Protein AF-A0A9D1PIX0-F1 (afdb_monomer)

Secondary structure (DSSP, 8-state):
-GGGT-----EEEE-GGGS-SHHHHHHHHHTTEEEEES--SSB-SS-BBTTT-SSPPPPHHHHHHHHHHHHTTPEEE-TTB-HHHHHHHHHH--S--EETT--BTTTS--TTSBPHHHHHHHHHTT-EEEEP--HHHH-SSSS--HHHHHHHHHHHHHTT-TTTEEE---TTT-S---TT-SSGGGHHHHHHHHHHTT--HHHHHIIIIIHHHHHHHHH-

Solvent-accessible surface area (backbone atoms only — not comparable to full-atom values): 11509 Å² total; per-residue (Å²): 84,58,97,75,80,35,83,75,83,80,42,66,43,84,28,40,70,82,38,82,41,73,69,44,44,49,53,41,43,76,74,49,39,44,32,39,17,52,15,41,70,40,75,53,80,30,23,27,2,20,76,66,38,39,79,36,51,51,34,77,59,21,53,55,46,51,53,52,31,57,77,66,58,30,39,44,24,53,30,38,35,1,59,39,25,50,53,44,51,60,71,73,43,83,70,51,38,29,29,54,48,33,35,38,21,88,77,24,86,38,70,68,26,39,48,71,66,56,51,48,50,34,49,76,45,65,18,41,35,8,43,35,38,37,9,76,57,40,36,96,44,88,62,28,38,69,71,41,51,47,51,34,52,52,54,43,40,76,71,69,29,66,74,25,32,25,72,13,53,52,78,94,73,58,95,40,47,24,70,80,51,89,51,85,82,36,54,61,57,53,53,54,49,42,48,77,70,72,46,54,67,68,57,51,47,22,29,76,41,50,26,54,52,53,50,48,67,73,63,105

Organism: NCBI:txid2838518

pLDDT: mean 97.12, std 2.64, range [80.81, 98.94]

Structure (mmCIF, N/CA/C/O backbone):
data_AF-A0A9D1PIX0-F1
#
_entry.id   AF-A0A9D1PIX0-F1
#
loop_
_atom_site.group_PDB
_atom_site.id
_atom_site.type_symbol
_atom_site.label_atom_id
_atom_site.label_alt_id
_atom_site.label_comp_id
_atom_site.label_asym_id
_atom_site.label_entity_id
_atom_site.label_seq_id
_atom_site.pdbx_PDB_ins_code
_atom_site.Cartn_x
_atom_site.Cartn_y
_atom_site.Cartn_z
_atom_site.occupancy
_atom_site.B_iso_or_equiv
_atom_site.auth_seq_id
_atom_site.auth_comp_id
_atom_site.auth_asym_id
_atom_site.auth_atom_id
_atom_site.pdbx_PDB_model_num
ATOM 1 N N . ALA A 1 1 ? -22.447 1.232 -2.948 1.00 83.94 1 ALA A N 1
ATOM 2 C CA . ALA A 1 1 ? -22.299 2.291 -3.973 1.00 83.94 1 ALA A CA 1
ATOM 3 C C . ALA A 1 1 ? -22.256 1.699 -5.383 1.00 83.94 1 ALA A C 1
ATOM 5 O O . ALA A 1 1 ? -23.096 2.059 -6.201 1.00 83.94 1 ALA A O 1
ATOM 6 N N . ILE A 1 2 ? -21.362 0.734 -5.619 1.00 87.81 2 ILE A N 1
ATOM 7 C CA . ILE A 1 2 ? -21.060 0.147 -6.936 1.00 87.81 2 ILE A CA 1
ATOM 8 C C . ILE A 1 2 ? -22.286 -0.464 -7.632 1.00 87.81 2 ILE A C 1
ATOM 10 O O . ILE A 1 2 ? -22.572 -0.105 -8.767 1.00 87.81 2 ILE A O 1
ATOM 14 N N . THR A 1 3 ? -23.097 -1.277 -6.940 1.00 90.06 3 THR A N 1
ATOM 15 C CA . THR A 1 3 ? -24.334 -1.870 -7.507 1.00 90.06 3 THR A CA 1
ATOM 16 C C . THR A 1 3 ? -25.385 -0.843 -7.945 1.00 90.06 3 THR A C 1
ATOM 18 O O . THR A 1 3 ? -26.318 -1.179 -8.664 1.00 90.06 3 THR A O 1
ATOM 21 N N . LYS A 1 4 ? -25.239 0.417 -7.516 1.00 93.06 4 LYS A N 1
ATOM 22 C CA . LYS A 1 4 ? -26.089 1.552 -7.897 1.00 93.06 4 LYS A CA 1
ATOM 23 C C . LYS A 1 4 ? -25.402 2.478 -8.915 1.00 93.06 4 LYS A C 1
ATOM 25 O O . LYS A 1 4 ? -25.830 3.619 -9.058 1.00 93.06 4 LYS A O 1
ATOM 30 N N . GLY A 1 5 ? -24.314 2.037 -9.552 1.00 92.69 5 GLY A N 1
ATOM 31 C CA . GLY A 1 5 ? -23.556 2.819 -10.535 1.00 92.69 5 GLY A CA 1
ATOM 32 C C . GLY A 1 5 ? -22.790 4.011 -9.951 1.00 92.69 5 GLY A C 1
ATOM 33 O O . GLY A 1 5 ? -22.513 4.964 -10.670 1.00 92.69 5 GLY A O 1
ATOM 34 N N . LYS A 1 6 ? -22.484 4.000 -8.645 1.00 94.06 6 LYS A N 1
ATOM 35 C CA . LYS A 1 6 ? -21.712 5.060 -7.971 1.00 94.06 6 LYS A CA 1
ATOM 36 C C . LYS A 1 6 ? -20.335 4.556 -7.551 1.00 94.06 6 LYS A C 1
ATOM 38 O O . LYS A 1 6 ? -20.217 3.408 -7.119 1.00 94.06 6 LYS A O 1
ATOM 43 N N . SER A 1 7 ? -19.341 5.441 -7.555 1.00 91.44 7 SER A N 1
ATOM 44 C CA . SER A 1 7 ? -18.024 5.167 -6.972 1.00 91.44 7 SER A CA 1
ATOM 45 C C . SER A 1 7 ? -18.134 4.899 -5.470 1.00 91.44 7 SER A C 1
ATOM 47 O O . SER A 1 7 ? -18.890 5.567 -4.758 1.00 91.44 7 SER A O 1
ATOM 49 N N . ALA A 1 8 ? -17.402 3.896 -4.993 1.00 92.56 8 ALA A N 1
ATOM 50 C CA . ALA A 1 8 ? -17.175 3.689 -3.570 1.00 92.56 8 ALA A CA 1
ATOM 51 C C . ALA A 1 8 ? -15.910 4.442 -3.151 1.00 92.56 8 ALA A C 1
ATOM 53 O O . ALA A 1 8 ? -14.950 4.501 -3.912 1.00 92.56 8 ALA A O 1
ATOM 54 N N . ALA A 1 9 ? -15.920 4.987 -1.941 1.00 92.31 9 ALA A N 1
ATOM 55 C CA . ALA A 1 9 ? -14.757 5.585 -1.306 1.00 92.31 9 ALA A CA 1
ATOM 56 C C . ALA A 1 9 ? -14.755 5.166 0.164 1.00 92.31 9 ALA A C 1
ATOM 58 O O . ALA A 1 9 ? -15.820 5.054 0.777 1.00 92.31 9 ALA A O 1
ATOM 59 N N . PHE A 1 10 ? -13.572 4.940 0.719 1.00 90.56 10 PHE A N 1
ATOM 60 C CA . PHE A 1 10 ? -13.358 4.812 2.154 1.00 90.56 10 PHE A CA 1
ATOM 61 C C . PHE A 1 10 ? -12.208 5.734 2.545 1.00 90.56 10 PHE A C 1
ATOM 63 O O . PHE A 1 10 ? -11.336 6.021 1.727 1.00 90.56 10 PHE A O 1
ATOM 70 N N . LEU A 1 11 ? -12.242 6.243 3.774 1.00 97.00 11 LEU A N 1
ATOM 71 C CA . LEU A 1 11 ? -11.257 7.210 4.239 1.00 97.00 11 LEU A CA 1
ATOM 72 C C . LEU A 1 11 ? -10.053 6.485 4.843 1.00 97.00 11 LEU A C 1
ATOM 74 O O . LEU A 1 11 ? -10.208 5.566 5.656 1.00 97.00 11 LEU A O 1
ATOM 78 N N . SER A 1 12 ? -8.861 6.939 4.472 1.00 97.88 12 SER A N 1
ATOM 79 C CA . SER A 1 12 ? -7.594 6.551 5.082 1.00 97.88 12 SER A CA 1
ATOM 80 C C . SER A 1 12 ? -6.851 7.777 5.610 1.00 97.88 12 SER A C 1
ATOM 82 O O . SER A 1 12 ? -7.138 8.908 5.217 1.00 97.88 12 SER A O 1
ATOM 84 N N . ILE A 1 13 ? -5.912 7.547 6.525 1.00 98.44 13 ILE A N 1
ATOM 85 C CA . ILE A 1 13 ? -4.942 8.548 6.980 1.00 98.44 13 ILE A CA 1
ATOM 86 C C . ILE A 1 13 ? -3.550 8.001 6.690 1.00 98.44 13 ILE A C 1
ATOM 88 O O . ILE A 1 13 ? -3.211 6.919 7.164 1.00 98.44 13 ILE A O 1
ATOM 92 N N . GLU A 1 14 ? -2.743 8.756 5.956 1.00 98.12 14 GLU A N 1
ATOM 93 C CA . GLU A 1 14 ? -1.332 8.444 5.753 1.00 98.12 14 GLU A CA 1
ATOM 94 C C . GLU A 1 14 ? -0.491 9.252 6.750 1.00 98.12 14 GLU A C 1
ATOM 96 O O . GLU A 1 14 ? -0.467 10.479 6.684 1.00 98.12 14 GLU A O 1
ATOM 101 N N . GLY A 1 15 ? 0.142 8.570 7.710 1.00 97.25 15 GLY A N 1
ATOM 102 C CA . GLY A 1 15 ? 0.902 9.200 8.793 1.00 97.25 15 GLY A CA 1
ATOM 103 C C . GLY A 1 15 ? 0.132 9.251 10.116 1.00 97.25 15 GLY A C 1
ATOM 104 O O . GLY A 1 15 ? -0.776 10.062 10.327 1.00 97.25 15 GLY A O 1
ATOM 105 N N . ALA A 1 16 ? 0.515 8.386 11.059 1.00 97.62 16 ALA A N 1
ATOM 106 C CA . ALA A 1 16 ? -0.153 8.276 12.355 1.00 97.62 16 ALA A CA 1
ATOM 107 C C . ALA A 1 16 ? 0.026 9.510 13.261 1.00 97.62 16 ALA A C 1
ATOM 109 O O . ALA A 1 16 ? -0.729 9.682 14.217 1.00 97.62 16 ALA A O 1
ATOM 110 N N . GLU A 1 17 ? 0.963 10.416 12.972 1.00 96.56 17 GLU A N 1
ATOM 111 C CA . GLU A 1 17 ? 1.120 11.690 13.689 1.00 96.56 17 GLU A CA 1
ATOM 112 C C . GLU A 1 17 ? -0.147 12.557 13.687 1.00 96.56 17 GLU A C 1
ATOM 114 O O . GLU A 1 17 ? -0.337 13.351 14.608 1.00 96.56 17 GLU A O 1
ATOM 119 N N . LEU A 1 18 ? -1.036 12.368 12.706 1.00 97.12 18 LEU A N 1
ATOM 120 C CA . LEU A 1 18 ? -2.325 13.059 12.610 1.00 97.12 18 LEU A CA 1
ATOM 121 C C . LEU A 1 18 ? -3.364 12.550 13.623 1.00 97.12 18 LEU A C 1
ATOM 123 O O . LEU A 1 18 ? -4.386 13.197 13.851 1.00 97.12 18 LEU A O 1
ATOM 127 N N . VAL A 1 19 ? -3.100 11.415 14.274 1.00 97.44 19 VAL A N 1
ATOM 128 C CA . VAL A 1 19 ? -3.942 10.820 15.321 1.00 97.44 19 VAL A CA 1
ATOM 129 C C . VAL A 1 19 ? -3.140 10.607 16.610 1.00 97.44 19 VAL A C 1
ATOM 131 O O . VAL A 1 19 ? -3.013 9.482 17.090 1.00 97.44 19 VAL A O 1
ATOM 134 N N . PRO A 1 20 ? -2.630 11.688 17.236 1.00 96.88 20 PRO A N 1
ATOM 135 C CA . PRO A 1 20 ? -1.634 11.609 18.304 1.00 96.88 20 PRO A CA 1
ATOM 136 C C . PRO A 1 20 ? -2.169 11.029 19.621 1.00 96.88 20 PRO A C 1
ATOM 138 O O . PRO A 1 20 ? -1.398 10.741 20.537 1.00 96.88 20 PRO A O 1
ATOM 141 N N . THR A 1 21 ? -3.482 10.873 19.778 1.00 97.56 21 THR A N 1
ATOM 142 C CA . THR A 1 21 ? -4.080 10.280 20.980 1.00 97.56 21 THR A CA 1
ATOM 143 C C . THR A 1 21 ? -5.219 9.344 20.604 1.00 97.56 21 THR A C 1
ATOM 145 O O . THR A 1 21 ? -5.771 9.417 19.506 1.00 97.56 21 THR A O 1
ATOM 148 N N . TYR A 1 22 ? -5.626 8.496 21.550 1.00 96.94 22 TYR A N 1
ATOM 149 C CA . TYR A 1 22 ? -6.784 7.622 21.365 1.00 96.94 22 TYR A CA 1
ATOM 150 C C . TYR A 1 22 ? -8.077 8.400 21.066 1.00 96.94 22 TYR A C 1
ATOM 152 O O . TYR A 1 22 ? -8.914 7.929 20.304 1.00 96.94 22 TYR A O 1
ATOM 160 N N . GLU A 1 23 ? -8.230 9.609 21.615 1.00 98.25 23 GLU A N 1
ATOM 161 C CA . GLU A 1 23 ? -9.370 10.479 21.310 1.00 98.25 23 GLU A CA 1
ATOM 162 C C . GLU A 1 23 ? -9.371 10.918 19.837 1.00 98.25 23 GLU A C 1
ATOM 164 O O . GLU A 1 23 ? -10.413 10.889 19.188 1.00 98.25 23 GLU A O 1
ATOM 169 N N . HIS A 1 24 ? -8.208 11.268 19.276 1.00 98.50 24 HIS A N 1
ATOM 170 C CA . HIS A 1 24 ? -8.094 11.595 17.850 1.00 98.50 24 HIS A CA 1
ATOM 171 C C . HIS A 1 24 ? -8.361 10.372 16.974 1.00 98.50 24 HIS A C 1
ATOM 173 O O . HIS A 1 24 ? -9.061 10.483 15.971 1.00 98.50 24 HIS A O 1
ATOM 179 N N . LEU A 1 25 ? -7.877 9.196 17.386 1.00 98.44 25 LEU A N 1
ATOM 180 C CA . LEU A 1 25 ? -8.195 7.939 16.714 1.00 98.44 25 LEU A CA 1
ATOM 181 C C . LEU A 1 25 ? -9.706 7.657 16.721 1.00 98.44 25 LEU A C 1
ATOM 183 O O . LEU A 1 25 ? -10.256 7.236 15.706 1.00 98.44 25 LEU A O 1
ATOM 187 N N . GLN A 1 26 ? -10.390 7.917 17.840 1.00 98.31 26 GLN A N 1
ATOM 188 C CA . GLN A 1 26 ? -11.845 7.786 17.935 1.00 98.31 26 GLN A CA 1
ATOM 189 C C . GLN A 1 26 ? -12.554 8.765 16.991 1.00 98.31 26 GLN A C 1
ATOM 191 O O . GLN A 1 26 ? -13.398 8.340 16.211 1.00 98.31 26 GLN A O 1
ATOM 196 N N . LYS A 1 27 ? -12.151 10.043 16.979 1.00 98.31 27 LYS A N 1
ATOM 197 C CA . LYS A 1 27 ? -12.699 11.049 16.051 1.00 98.31 27 LYS A CA 1
ATOM 198 C C . LYS A 1 27 ? -12.510 10.648 14.587 1.00 98.31 27 LYS A C 1
ATOM 200 O O . LYS A 1 27 ? -13.445 10.773 13.802 1.00 98.31 27 LYS A O 1
ATOM 205 N N . ALA A 1 28 ? -11.332 10.141 14.221 1.00 98.25 28 ALA A N 1
ATOM 206 C CA . ALA A 1 28 ? -11.057 9.650 12.873 1.00 98.25 28 ALA A CA 1
ATOM 207 C C . ALA A 1 28 ? -11.967 8.464 12.510 1.00 98.25 28 ALA A C 1
ATOM 209 O O . ALA A 1 28 ? -12.574 8.449 11.438 1.00 98.25 28 ALA A O 1
ATOM 210 N N . TYR A 1 29 ? -12.117 7.497 13.419 1.00 98.12 29 TYR A N 1
ATOM 211 C CA . TYR A 1 29 ? -13.006 6.352 13.223 1.00 98.12 29 TYR A CA 1
ATOM 212 C C . TYR A 1 29 ? -14.468 6.776 13.028 1.00 98.12 29 TYR A C 1
ATOM 214 O O . TYR A 1 29 ? -15.124 6.310 12.091 1.00 98.12 29 TYR A O 1
ATOM 222 N N . ASP A 1 30 ? -14.962 7.686 13.869 1.00 97.94 30 ASP A N 1
ATOM 223 C CA . ASP A 1 30 ? -16.336 8.198 13.815 1.00 97.94 30 ASP A CA 1
ATOM 224 C C . ASP A 1 30 ? -16.591 9.014 12.539 1.00 97.94 30 ASP A C 1
ATOM 226 O O . ASP A 1 30 ? -17.684 8.964 11.977 1.00 97.94 30 ASP A O 1
ATOM 230 N N . ALA A 1 31 ? -15.563 9.698 12.024 1.00 97.56 31 ALA A N 1
ATOM 231 C CA . ALA A 1 31 ? -15.599 10.377 10.729 1.00 97.56 31 ALA A CA 1
ATOM 232 C C . ALA A 1 31 ? -15.580 9.415 9.523 1.00 97.56 31 ALA A C 1
ATOM 234 O O . ALA A 1 31 ? -15.792 9.851 8.393 1.00 97.56 31 ALA A O 1
ATOM 235 N N . GLY A 1 32 ? -15.349 8.116 9.743 1.00 97.12 32 GLY A N 1
ATOM 236 C CA . GLY A 1 32 ? -15.372 7.088 8.700 1.00 97.12 32 GLY A CA 1
ATOM 237 C C . GLY A 1 32 ? -14.001 6.588 8.243 1.00 97.12 32 GLY A C 1
ATOM 238 O O . GLY A 1 32 ? -13.940 5.851 7.259 1.00 97.12 32 GLY A O 1
ATOM 239 N N . VAL A 1 33 ? -12.907 6.941 8.930 1.00 98.31 33 VAL A N 1
ATOM 240 C CA . VAL A 1 33 ? -11.567 6.396 8.638 1.00 98.31 33 VAL A CA 1
ATOM 241 C C . VAL A 1 33 ? -11.522 4.907 8.959 1.00 98.31 33 VAL A C 1
ATOM 243 O O . VAL A 1 33 ? -11.995 4.469 10.012 1.00 98.31 33 VAL A O 1
ATOM 246 N N . ARG A 1 34 ? -10.969 4.118 8.037 1.00 97.88 34 ARG A N 1
ATOM 247 C CA . ARG A 1 34 ? -10.892 2.651 8.140 1.00 97.88 34 ARG A CA 1
ATOM 248 C C . ARG A 1 34 ? -9.515 2.067 7.847 1.00 97.88 34 ARG A C 1
ATOM 250 O O . ARG A 1 34 ? -9.337 0.870 8.037 1.00 97.88 34 ARG A O 1
ATOM 257 N N . MET A 1 35 ? -8.546 2.890 7.456 1.00 98.56 35 MET A N 1
ATOM 258 C CA . MET A 1 35 ? -7.160 2.475 7.243 1.00 98.56 35 MET A CA 1
ATOM 259 C C . MET A 1 35 ? -6.201 3.577 7.699 1.00 98.56 35 MET A C 1
ATOM 261 O O . MET A 1 35 ? -6.482 4.752 7.461 1.00 98.56 35 MET A O 1
ATOM 265 N N . ILE A 1 36 ? -5.100 3.218 8.363 1.00 98.75 36 ILE A N 1
ATOM 266 C CA . ILE A 1 36 ? -4.087 4.182 8.822 1.00 98.75 36 ILE A CA 1
ATOM 267 C C . ILE A 1 36 ? -2.678 3.656 8.539 1.00 98.75 36 ILE A C 1
ATOM 269 O O . ILE A 1 36 ? -2.325 2.561 8.980 1.00 98.75 36 ILE A O 1
ATOM 273 N N . THR A 1 37 ? -1.872 4.470 7.857 1.00 98.62 37 THR A N 1
ATOM 274 C CA . THR A 1 37 ? -0.444 4.230 7.610 1.00 98.62 37 THR A CA 1
ATOM 275 C C . THR A 1 37 ? 0.378 4.690 8.812 1.00 98.62 37 THR A C 1
ATOM 277 O O . THR A 1 37 ? 0.222 5.820 9.282 1.00 98.62 37 THR A O 1
ATOM 280 N N . LEU A 1 38 ? 1.244 3.821 9.346 1.00 98.19 38 LEU A N 1
ATOM 281 C CA . LEU A 1 38 ? 1.930 4.075 10.626 1.00 98.19 38 LEU A CA 1
ATOM 282 C C . LEU A 1 38 ? 2.942 5.231 10.573 1.00 98.19 38 LEU A C 1
ATOM 284 O O . LEU A 1 38 ? 3.087 5.973 11.548 1.00 98.19 38 LEU A O 1
ATOM 288 N N . SER A 1 39 ? 3.619 5.413 9.446 1.00 96.94 39 SER A N 1
ATOM 289 C CA . SER A 1 39 ? 4.554 6.512 9.199 1.00 96.94 39 SER A CA 1
ATOM 290 C C . SER A 1 39 ? 4.495 6.931 7.735 1.00 96.94 39 SER A C 1
ATOM 292 O O . SER A 1 39 ? 3.990 6.196 6.896 1.00 96.94 39 SER A O 1
ATOM 294 N N . TRP A 1 40 ? 5.019 8.117 7.433 1.00 95.75 40 TRP A N 1
ATOM 295 C CA . TRP A 1 40 ? 5.451 8.475 6.081 1.00 95.75 40 TRP A CA 1
ATOM 296 C C . TRP A 1 40 ? 6.982 8.335 5.991 1.00 95.75 40 TRP A C 1
ATOM 298 O O . TRP A 1 40 ? 7.580 7.581 6.752 1.00 95.75 40 TRP A O 1
ATOM 308 N N . ASN A 1 41 ? 7.665 9.065 5.106 1.00 92.00 41 ASN A N 1
ATOM 309 C CA . ASN A 1 41 ? 9.129 9.021 4.935 1.00 92.00 41 ASN A CA 1
ATOM 310 C C . ASN A 1 41 ? 9.943 9.713 6.055 1.00 92.00 41 ASN A C 1
ATOM 312 O O . ASN A 1 41 ? 11.090 10.095 5.837 1.00 92.00 41 ASN A O 1
ATOM 316 N N . TYR A 1 42 ? 9.370 9.890 7.245 1.00 94.81 42 TYR A N 1
ATOM 317 C CA . TYR A 1 42 ? 10.026 10.480 8.413 1.00 94.81 42 TYR A CA 1
ATOM 318 C C . TYR A 1 42 ? 9.684 9.710 9.689 1.00 94.81 42 TYR A C 1
ATOM 320 O O . TYR A 1 42 ? 8.851 8.802 9.695 1.00 94.81 42 TYR A O 1
ATOM 328 N N . GLN A 1 43 ? 10.347 10.075 10.781 1.00 97.56 43 GLN A N 1
ATOM 329 C CA . GLN A 1 43 ? 10.027 9.580 12.109 1.00 97.56 43 GLN A CA 1
ATOM 330 C C . GLN A 1 43 ? 8.874 10.383 12.711 1.00 97.56 43 GLN A C 1
ATOM 332 O O . GLN A 1 43 ? 8.903 11.614 12.735 1.00 97.56 43 GLN A O 1
ATOM 337 N N . ASN A 1 44 ? 7.885 9.676 13.247 1.00 97.69 44 ASN A N 1
ATOM 338 C CA . ASN A 1 44 ? 6.897 10.226 14.165 1.00 97.69 44 ASN A CA 1
ATOM 339 C C . ASN A 1 44 ? 7.013 9.522 15.531 1.00 97.69 44 ASN A C 1
ATOM 341 O O . ASN A 1 44 ? 7.934 8.742 15.781 1.00 97.69 44 ASN A O 1
ATOM 345 N N . LYS A 1 45 ? 6.096 9.810 16.457 1.00 97.75 45 LYS A N 1
ATOM 346 C CA . LYS A 1 45 ? 6.154 9.230 17.808 1.00 97.75 45 LYS A CA 1
ATOM 347 C C . LYS A 1 45 ? 5.810 7.736 17.877 1.00 97.75 45 LYS A C 1
ATOM 349 O O . LYS A 1 45 ? 6.033 7.115 18.913 1.00 97.75 45 LYS A O 1
ATOM 354 N N . TYR A 1 46 ? 5.258 7.166 16.808 1.00 98.50 46 TYR A N 1
ATOM 355 C CA . TYR A 1 46 ? 4.840 5.767 16.720 1.00 98.50 46 TYR A CA 1
ATOM 356 C C . TYR A 1 46 ? 5.863 4.906 15.980 1.00 98.50 46 TYR A C 1
ATOM 358 O O . TYR A 1 46 ? 6.158 3.790 16.410 1.00 98.50 46 TYR A O 1
ATOM 366 N N . ALA A 1 47 ? 6.383 5.417 14.868 1.00 98.38 47 ALA A N 1
ATOM 367 C CA . ALA A 1 47 ? 7.150 4.651 13.902 1.00 98.38 47 ALA A CA 1
ATOM 368 C C . ALA A 1 47 ? 8.070 5.549 13.061 1.00 98.38 47 ALA A C 1
ATOM 370 O O . ALA A 1 47 ? 7.944 6.777 13.049 1.00 98.38 47 ALA A O 1
ATOM 371 N N . THR A 1 48 ? 8.957 4.906 12.306 1.00 98.50 48 THR A N 1
ATOM 372 C CA . THR A 1 48 ? 9.885 5.557 11.380 1.00 98.50 48 THR A CA 1
ATOM 373 C C . THR A 1 48 ? 9.688 5.022 9.968 1.00 98.50 48 THR A C 1
ATOM 375 O O . THR A 1 48 ? 9.384 3.846 9.774 1.00 98.50 48 THR A O 1
ATOM 378 N N . GLY A 1 49 ? 9.805 5.896 8.971 1.00 98.00 49 GLY A N 1
ATOM 379 C CA . GLY A 1 49 ? 9.771 5.504 7.566 1.00 98.00 49 GLY A CA 1
ATOM 380 C C . GLY A 1 49 ? 11.076 4.877 7.066 1.00 98.00 49 GLY A C 1
ATOM 381 O O . GLY A 1 49 ? 12.162 5.325 7.427 1.00 98.00 49 GLY A O 1
ATOM 382 N N . ALA A 1 50 ? 10.973 3.923 6.141 1.00 97.44 50 ALA A N 1
ATOM 383 C CA . ALA A 1 50 ? 12.080 3.212 5.500 1.00 97.44 50 ALA A CA 1
ATOM 384 C C . ALA A 1 50 ? 13.095 4.128 4.803 1.00 97.44 50 ALA A C 1
ATOM 386 O O . ALA A 1 50 ? 14.267 3.782 4.703 1.00 97.44 50 ALA A O 1
ATOM 387 N N . MET A 1 51 ? 12.658 5.291 4.309 1.00 97.00 51 MET A N 1
ATOM 388 C CA . MET A 1 51 ? 13.555 6.266 3.677 1.00 97.00 51 MET A CA 1
ATOM 389 C C . MET A 1 51 ? 14.427 7.031 4.679 1.00 97.00 51 MET A C 1
ATOM 391 O O . MET A 1 51 ? 15.423 7.617 4.264 1.00 97.00 51 MET A O 1
ATOM 395 N N . LEU A 1 52 ? 14.050 7.051 5.962 1.00 97.44 52 LEU A N 1
ATOM 396 C CA . LEU A 1 52 ? 14.829 7.695 7.016 1.00 97.44 52 LEU A CA 1
ATOM 397 C C . LEU A 1 52 ? 15.767 6.694 7.695 1.00 97.44 52 LEU A C 1
ATOM 399 O O . LEU A 1 52 ? 16.964 6.947 7.779 1.00 97.44 52 LEU A O 1
ATOM 403 N N . ASP A 1 53 ? 15.220 5.575 8.170 1.00 97.44 53 ASP A N 1
ATOM 404 C CA . ASP A 1 53 ? 15.976 4.525 8.853 1.00 97.44 53 ASP A CA 1
ATOM 405 C C . ASP A 1 53 ? 15.217 3.195 8.759 1.00 97.44 53 ASP A C 1
ATOM 407 O O . ASP A 1 53 ? 14.123 3.049 9.308 1.00 97.44 53 ASP A O 1
ATOM 411 N N . ASN A 1 54 ? 15.786 2.225 8.041 1.00 96.00 54 ASN A N 1
ATOM 412 C CA . ASN A 1 54 ? 15.153 0.926 7.819 1.00 96.00 54 AS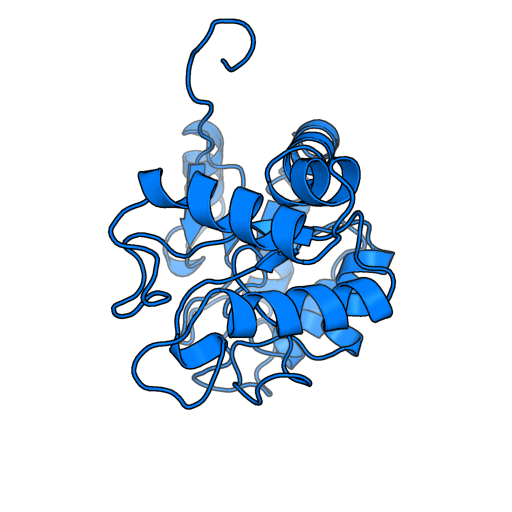N A CA 1
ATOM 413 C C . ASN A 1 54 ? 15.337 -0.043 9.008 1.00 96.00 54 ASN A C 1
ATOM 415 O O . ASN A 1 54 ? 14.577 -1.008 9.121 1.00 96.00 54 ASN A O 1
ATOM 419 N N . ASP A 1 55 ? 16.280 0.252 9.911 1.00 97.81 55 ASP A N 1
ATOM 420 C CA . ASP A 1 55 ? 16.551 -0.526 11.125 1.00 97.81 55 ASP A CA 1
ATOM 421 C C . ASP A 1 55 ? 15.721 -0.041 12.327 1.00 97.81 55 ASP A C 1
ATOM 423 O O . ASP A 1 55 ? 15.688 -0.687 13.383 1.00 97.81 55 ASP A O 1
ATOM 427 N N . ALA A 1 56 ? 15.022 1.087 12.178 1.00 98.19 56 ALA A N 1
ATOM 428 C CA . ALA A 1 56 ? 14.161 1.637 13.209 1.00 98.19 56 ALA A CA 1
ATOM 429 C C . ALA A 1 56 ? 12.979 0.708 13.525 1.00 98.19 56 ALA A C 1
ATOM 431 O O . ALA A 1 56 ? 12.305 0.185 12.637 1.00 98.19 56 ALA A O 1
ATOM 432 N N . VAL A 1 57 ? 12.697 0.553 14.815 1.00 98.50 57 VAL A N 1
ATOM 433 C CA . VAL A 1 57 ? 11.616 -0.274 15.370 1.00 98.50 57 VAL A CA 1
ATOM 434 C C . VAL A 1 57 ? 10.383 0.571 15.705 1.00 98.50 57 VAL A C 1
ATOM 436 O O . VAL A 1 57 ? 10.454 1.804 15.746 1.00 98.50 57 VAL A O 1
ATOM 439 N N . LEU A 1 58 ? 9.248 -0.070 15.997 1.00 98.69 58 LEU A N 1
ATOM 440 C CA . LEU A 1 58 ? 8.113 0.643 16.582 1.00 98.69 58 LEU A CA 1
ATOM 441 C C . LEU A 1 58 ? 8.479 1.132 17.985 1.00 98.69 58 LEU A C 1
ATOM 443 O O . LEU A 1 58 ? 9.074 0.409 18.791 1.00 98.69 58 LEU A O 1
ATOM 447 N N . THR A 1 59 ? 8.047 2.343 18.323 1.00 98.69 59 THR A N 1
ATOM 448 C CA . THR A 1 59 ? 8.145 2.820 19.706 1.00 98.69 59 THR A CA 1
ATOM 449 C C . THR A 1 59 ? 7.167 2.049 20.602 1.00 98.69 59 THR A C 1
ATOM 451 O O . THR A 1 59 ? 6.240 1.389 20.126 1.00 98.69 59 THR A O 1
ATOM 454 N N . ALA A 1 60 ? 7.310 2.162 21.926 1.00 98.44 60 ALA A N 1
ATOM 455 C CA . ALA A 1 60 ? 6.324 1.599 22.857 1.00 98.44 60 ALA A CA 1
ATOM 456 C C . ALA A 1 60 ? 4.906 2.168 22.619 1.00 98.44 60 ALA A C 1
ATOM 458 O O . ALA A 1 60 ? 3.908 1.443 22.702 1.00 98.44 60 ALA A O 1
ATOM 459 N N . GLU A 1 61 ? 4.817 3.454 22.259 1.00 98.44 61 GLU A N 1
ATOM 460 C CA . GLU A 1 61 ? 3.563 4.076 21.829 1.00 98.44 61 GLU A CA 1
ATOM 461 C C . GLU A 1 61 ? 3.073 3.502 20.496 1.00 98.44 61 GLU A C 1
ATOM 463 O O . GLU A 1 61 ? 1.877 3.266 20.356 1.00 98.44 61 GLU A O 1
ATOM 468 N N . GLY A 1 62 ? 3.966 3.223 19.542 1.00 98.56 62 GLY A N 1
ATOM 469 C CA . GLY A 1 62 ? 3.647 2.573 18.267 1.00 98.56 62 GLY A CA 1
ATOM 470 C C . GLY A 1 62 ? 3.042 1.185 18.439 1.00 98.56 62 GLY A C 1
ATOM 471 O O . GLY A 1 62 ? 2.004 0.893 17.852 1.00 98.56 62 GLY A O 1
ATOM 472 N N . LYS A 1 63 ? 3.620 0.359 19.317 1.00 98.69 63 LYS A N 1
ATOM 473 C CA . LYS A 1 63 ? 3.088 -0.978 19.646 1.00 98.69 63 LYS A CA 1
ATOM 474 C C . LYS A 1 63 ? 1.690 -0.889 20.261 1.00 98.69 63 LYS A C 1
ATOM 476 O O . LYS A 1 63 ? 0.763 -1.560 19.814 1.00 98.69 63 LYS A O 1
ATOM 481 N N . THR A 1 64 ? 1.504 0.037 21.203 1.00 98.44 64 THR A N 1
ATOM 482 C CA . THR A 1 64 ? 0.185 0.324 21.794 1.00 98.44 64 THR A CA 1
ATOM 483 C C . THR A 1 64 ? -0.806 0.851 20.749 1.00 98.44 64 THR A C 1
ATOM 485 O O . THR A 1 64 ? -2.002 0.560 20.800 1.00 98.44 64 THR A O 1
ATOM 488 N N . PHE A 1 65 ? -0.336 1.649 19.790 1.00 98.69 65 PHE A N 1
ATOM 489 C CA . PHE A 1 65 ? -1.163 2.181 18.715 1.00 98.69 65 PHE A CA 1
ATOM 490 C C . PHE A 1 65 ? -1.628 1.077 17.762 1.00 98.69 65 PHE A C 1
ATOM 492 O O . PHE A 1 65 ? -2.823 1.011 17.487 1.00 98.69 65 PHE A O 1
ATOM 499 N N . VAL A 1 66 ? -0.743 0.159 17.361 1.00 98.75 66 VAL A N 1
ATOM 500 C CA . VAL A 1 66 ? -1.092 -1.046 16.586 1.00 98.75 66 VAL A CA 1
ATOM 501 C C . VAL A 1 66 ? -2.202 -1.842 17.279 1.00 98.75 66 VAL A C 1
ATOM 503 O O . VAL A 1 66 ? -3.216 -2.141 16.647 1.00 98.75 66 VAL A O 1
ATOM 506 N N . ASP A 1 67 ? -2.095 -2.084 18.589 1.00 98.56 67 ASP A N 1
ATOM 507 C CA . ASP A 1 67 ? -3.157 -2.760 19.353 1.00 98.56 67 ASP A CA 1
ATOM 508 C C . ASP A 1 67 ? -4.496 -2.021 19.288 1.00 98.56 67 ASP A C 1
ATOM 510 O O . ASP A 1 67 ? -5.562 -2.638 19.204 1.00 98.56 67 ASP A O 1
ATOM 514 N N . ASN A 1 68 ? -4.463 -0.690 19.350 1.00 98.44 68 ASN A N 1
ATOM 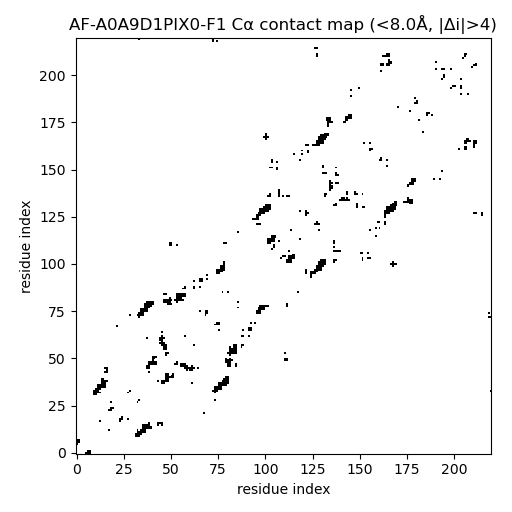515 C CA . ASN A 1 68 ? -5.666 0.130 19.274 1.00 98.44 68 ASN A CA 1
ATOM 516 C C . ASN A 1 68 ? -6.310 0.076 17.885 1.00 98.44 68 ASN A C 1
ATOM 518 O O . ASN A 1 68 ? -7.540 0.039 17.812 1.00 98.44 68 ASN A O 1
ATOM 522 N N . LEU A 1 69 ? -5.512 0.044 16.810 1.00 98.62 69 LEU A N 1
ATOM 523 C CA . LEU A 1 69 ? -6.009 -0.126 15.441 1.00 98.62 69 LEU A CA 1
ATOM 524 C C . LEU A 1 69 ? -6.712 -1.477 15.283 1.00 98.62 69 LEU A C 1
ATOM 526 O O . LEU A 1 69 ? -7.867 -1.511 14.857 1.00 98.62 69 LEU A O 1
ATOM 530 N N . VAL A 1 70 ? -6.077 -2.563 15.737 1.00 98.19 70 VAL A N 1
ATOM 531 C CA . VAL A 1 70 ? -6.650 -3.921 15.698 1.00 98.19 70 VAL A CA 1
ATOM 532 C C . VAL A 1 70 ? -7.960 -3.986 16.483 1.00 98.19 70 VAL A C 1
ATOM 534 O O . VAL A 1 70 ? -8.976 -4.429 15.953 1.00 98.19 70 VAL A O 1
ATOM 537 N N . LYS A 1 71 ? -7.988 -3.482 17.725 1.00 97.50 71 LYS A N 1
ATOM 538 C CA . LYS A 1 71 ? -9.202 -3.472 18.568 1.00 97.50 71 LYS A CA 1
ATOM 539 C C . LYS A 1 71 ? -10.354 -2.669 17.961 1.00 97.50 71 LYS A C 1
ATOM 541 O O . LYS A 1 71 ? -11.512 -2.969 18.237 1.00 97.50 71 LYS A O 1
ATOM 546 N N . LYS A 1 72 ? -10.048 -1.635 17.174 1.00 96.69 72 LYS A N 1
ATOM 547 C CA . LYS A 1 72 ? -11.036 -0.795 16.477 1.00 96.69 72 LYS A CA 1
ATOM 548 C C . LYS A 1 72 ? -11.388 -1.298 15.085 1.00 96.69 72 LYS A C 1
ATOM 550 O O . LYS A 1 72 ? -12.226 -0.679 14.432 1.00 96.69 72 LYS A O 1
ATOM 555 N N . ASN A 1 73 ? -10.775 -2.394 14.644 1.00 96.31 73 ASN A N 1
ATOM 556 C CA . ASN A 1 73 ? -10.931 -2.909 13.293 1.00 96.31 73 ASN A CA 1
ATOM 557 C C . ASN A 1 73 ? -10.587 -1.846 12.226 1.00 96.31 73 ASN A C 1
ATOM 559 O O . ASN A 1 73 ? -11.288 -1.676 11.230 1.00 96.31 73 ASN A O 1
ATOM 563 N N . ILE A 1 74 ? -9.528 -1.071 12.487 1.00 98.38 74 ILE A N 1
ATOM 564 C CA . ILE A 1 74 ? -8.911 -0.165 11.517 1.00 98.38 74 ILE A CA 1
ATOM 565 C C . ILE A 1 74 ? -7.760 -0.922 10.866 1.00 98.38 74 ILE A C 1
ATOM 567 O O . ILE A 1 74 ? -6.885 -1.448 11.555 1.00 98.38 74 ILE A O 1
ATOM 571 N N . ILE A 1 75 ? -7.760 -0.964 9.537 1.00 98.62 75 ILE A N 1
ATOM 572 C CA . ILE A 1 75 ? -6.735 -1.640 8.749 1.00 98.62 75 ILE A CA 1
ATOM 573 C C . ILE A 1 75 ? -5.399 -0.923 8.960 1.00 98.62 75 ILE A C 1
ATOM 575 O O . ILE A 1 75 ? -5.288 0.291 8.775 1.00 98.62 75 ILE A O 1
ATOM 579 N N . ILE A 1 76 ? -4.383 -1.686 9.348 1.00 98.81 76 ILE A N 1
ATOM 580 C CA . ILE A 1 76 ? -3.010 -1.194 9.436 1.00 98.81 76 ILE A CA 1
ATOM 581 C C . ILE A 1 76 ? -2.442 -1.154 8.022 1.00 98.81 76 ILE A C 1
ATOM 583 O O . ILE A 1 76 ? -2.537 -2.144 7.291 1.00 98.81 76 ILE A O 1
ATOM 587 N N . ASP A 1 77 ? -1.840 -0.028 7.661 1.00 98.88 77 ASP A N 1
ATOM 588 C CA . ASP A 1 77 ? -1.067 0.110 6.436 1.00 98.88 77 ASP A CA 1
ATOM 589 C C . ASP A 1 77 ? 0.428 0.267 6.753 1.00 98.88 77 ASP A C 1
ATOM 591 O O . ASP A 1 77 ? 0.836 1.120 7.547 1.00 98.88 77 ASP A O 1
ATOM 595 N N . VAL A 1 78 ? 1.238 -0.608 6.156 1.00 98.81 78 VAL A N 1
ATOM 596 C CA . VAL A 1 78 ? 2.694 -0.682 6.349 1.00 98.81 78 VAL A CA 1
ATOM 597 C C . VAL A 1 78 ? 3.475 -0.100 5.174 1.00 98.81 78 VAL A C 1
ATOM 599 O O . VAL A 1 78 ? 4.705 -0.155 5.175 1.00 98.81 78 VAL A O 1
ATOM 602 N N . SER A 1 79 ? 2.799 0.497 4.185 1.00 98.75 79 SER A N 1
ATOM 603 C CA . SER A 1 79 ? 3.465 1.424 3.269 1.00 98.75 79 SER A CA 1
ATOM 604 C C . SER A 1 79 ? 4.272 2.452 4.074 1.00 98.75 79 SER A C 1
ATOM 606 O O . SER A 1 79 ? 3.878 2.867 5.155 1.00 98.75 79 SER A O 1
ATOM 608 N N . HIS A 1 80 ? 5.432 2.837 3.552 1.00 98.50 80 HIS A N 1
ATOM 609 C CA . HIS A 1 80 ? 6.443 3.723 4.146 1.00 98.50 80 HIS A CA 1
ATOM 610 C C . HIS A 1 80 ? 7.212 3.177 5.333 1.00 98.50 80 HIS A C 1
ATOM 612 O O . HIS A 1 80 ? 8.347 3.608 5.505 1.00 98.50 80 HIS A O 1
ATOM 618 N N . LEU A 1 81 ? 6.662 2.248 6.104 1.00 98.69 81 LEU A N 1
ATOM 619 C CA . LEU A 1 81 ? 7.262 1.765 7.341 1.00 98.69 81 LEU A CA 1
ATOM 620 C C . LEU A 1 81 ? 8.660 1.167 7.125 1.00 98.69 81 LEU A C 1
ATOM 622 O O . LEU A 1 81 ? 8.912 0.499 6.122 1.00 98.69 81 LEU A O 1
ATOM 626 N N . SER A 1 82 ? 9.558 1.398 8.083 1.00 98.62 82 SER A N 1
ATOM 627 C CA . SER A 1 82 ? 10.843 0.703 8.164 1.00 98.62 82 SER A CA 1
ATOM 628 C C . SER A 1 82 ? 10.663 -0.818 8.188 1.00 98.62 82 SER A C 1
ATOM 630 O O . SER A 1 82 ? 9.648 -1.352 8.636 1.00 98.62 82 SER A O 1
ATOM 632 N N . GLU A 1 83 ? 11.670 -1.549 7.731 1.00 98.62 83 GLU A N 1
ATOM 633 C CA . GLU A 1 83 ? 11.644 -3.008 7.690 1.00 98.62 83 GLU A CA 1
ATOM 634 C C . GLU A 1 83 ? 11.590 -3.620 9.089 1.00 98.62 83 GLU A C 1
ATOM 636 O O . GLU A 1 83 ? 10.770 -4.503 9.340 1.00 98.62 83 GLU A O 1
ATOM 641 N N . HIS A 1 84 ? 12.377 -3.117 10.039 1.00 98.69 84 HIS A N 1
ATOM 642 C CA . HIS A 1 84 ? 12.262 -3.560 11.431 1.00 98.69 84 HIS A CA 1
ATOM 643 C C . HIS A 1 84 ? 10.905 -3.189 12.051 1.00 98.69 84 HIS A C 1
ATOM 645 O O . HIS A 1 84 ? 10.326 -3.995 12.779 1.00 98.69 84 HIS A O 1
ATOM 651 N N . GLY A 1 85 ? 10.342 -2.026 11.707 1.00 98.75 85 GLY A N 1
ATOM 652 C CA . GLY A 1 85 ? 8.991 -1.631 12.108 1.00 98.75 85 GLY A CA 1
ATOM 653 C C . GLY A 1 85 ? 7.916 -2.573 11.558 1.00 98.75 85 GLY A C 1
ATOM 654 O O . GLY A 1 85 ? 7.002 -2.956 12.286 1.00 98.75 85 GLY A O 1
ATOM 655 N N . PHE A 1 86 ? 8.047 -3.008 10.302 1.00 98.88 86 PHE A N 1
ATOM 656 C CA . PHE A 1 86 ? 7.179 -4.017 9.689 1.00 98.88 86 PHE A CA 1
ATOM 657 C C . PHE A 1 86 ? 7.195 -5.330 10.482 1.00 98.88 86 PHE A C 1
ATOM 659 O O . PHE A 1 86 ? 6.139 -5.889 10.787 1.00 98.88 86 PHE A O 1
ATOM 666 N N . TRP A 1 87 ? 8.378 -5.824 10.855 1.00 98.88 87 TRP A N 1
ATOM 667 C CA . TRP A 1 87 ? 8.495 -7.071 11.621 1.00 98.88 87 TRP A CA 1
ATOM 668 C C . TRP A 1 87 ? 7.998 -6.928 13.066 1.00 98.88 87 TRP A C 1
ATOM 670 O O . TRP A 1 87 ? 7.441 -7.874 13.629 1.00 98.88 87 TRP A O 1
ATOM 680 N N . ASP A 1 88 ? 8.102 -5.734 13.646 1.00 98.81 88 ASP A N 1
ATOM 681 C CA . ASP A 1 88 ? 7.458 -5.402 14.916 1.00 98.81 88 ASP A CA 1
ATOM 682 C C . ASP A 1 88 ? 5.923 -5.467 14.815 1.00 98.81 88 ASP A C 1
ATOM 684 O O . ASP A 1 88 ? 5.287 -6.036 15.702 1.00 98.81 88 ASP A O 1
ATOM 688 N N . VAL A 1 89 ? 5.312 -4.957 13.732 1.00 98.81 89 VAL A N 1
ATOM 689 C CA . VAL A 1 89 ? 3.861 -5.121 13.483 1.00 98.81 89 VAL A CA 1
ATOM 690 C C . VAL A 1 89 ? 3.495 -6.605 13.434 1.00 98.81 89 VAL A C 1
ATOM 692 O O . VAL A 1 89 ? 2.526 -7.017 14.071 1.00 98.81 89 VAL A O 1
ATOM 695 N N . CYS A 1 90 ? 4.295 -7.416 12.736 1.00 98.75 90 CYS A N 1
ATOM 696 C CA . CYS A 1 90 ? 4.084 -8.862 12.641 1.00 98.75 90 CYS A CA 1
ATOM 697 C C . CYS A 1 90 ? 4.172 -9.564 14.004 1.00 98.75 90 CYS A C 1
ATOM 699 O O . CYS A 1 90 ? 3.447 -10.523 14.253 1.00 98.75 90 CYS A O 1
ATOM 701 N N . THR A 1 91 ? 5.038 -9.078 14.892 1.00 98.38 91 THR A N 1
ATOM 702 C CA . THR A 1 91 ? 5.179 -9.607 16.256 1.00 98.38 91 THR A CA 1
ATOM 703 C C . THR A 1 91 ? 4.016 -9.179 17.155 1.00 98.38 91 THR A C 1
ATOM 705 O O . THR A 1 91 ? 3.613 -9.924 18.047 1.00 98.38 91 THR A O 1
ATOM 708 N N . GLN A 1 92 ? 3.470 -7.981 16.938 1.00 98.50 92 GLN A N 1
ATOM 709 C CA . GLN A 1 92 ? 2.450 -7.386 17.802 1.00 98.50 92 GLN A CA 1
ATOM 710 C C . GLN A 1 92 ? 1.051 -7.985 17.595 1.00 98.50 92 GLN A C 1
ATOM 712 O O . GLN A 1 92 ? 0.257 -8.045 18.531 1.00 98.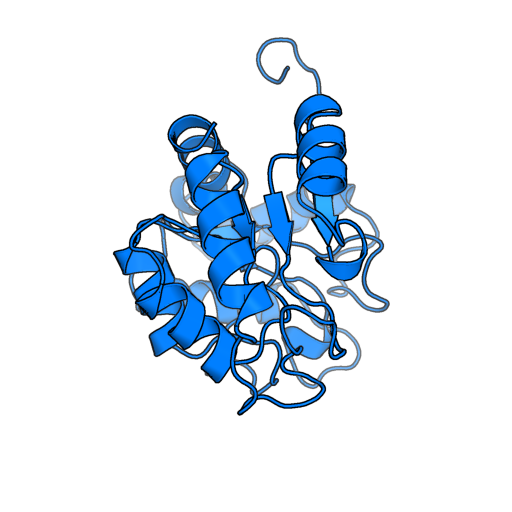50 92 GLN A O 1
ATOM 717 N N . THR A 1 93 ? 0.714 -8.409 16.378 1.00 98.31 93 THR A N 1
ATOM 718 C CA . THR A 1 93 ? -0.633 -8.887 16.034 1.00 98.31 93 THR A CA 1
ATOM 719 C C . THR A 1 93 ? -0.574 -9.965 14.961 1.00 98.31 93 THR A C 1
ATOM 721 O O . THR A 1 93 ? 0.326 -9.925 14.139 1.00 98.31 93 THR A O 1
ATOM 724 N N . GLU A 1 94 ? -1.551 -10.880 14.914 1.00 97.75 94 GLU A N 1
ATOM 725 C CA . GLU A 1 94 ? -1.789 -11.803 13.782 1.00 97.75 94 GLU A CA 1
ATOM 726 C C . GLU A 1 94 ? -2.834 -11.267 12.782 1.00 97.75 94 GLU A C 1
ATOM 728 O O . GLU A 1 94 ? -3.165 -11.933 11.802 1.00 97.75 94 GLU A O 1
ATOM 733 N N . ALA A 1 95 ? -3.372 -10.062 13.008 1.00 98.00 95 ALA A N 1
ATOM 734 C CA . ALA A 1 95 ? -4.375 -9.471 12.127 1.00 98.00 95 ALA A CA 1
ATOM 735 C C . ALA A 1 95 ? -3.830 -9.255 10.697 1.00 98.00 95 ALA A C 1
ATOM 737 O O . ALA A 1 95 ? -2.654 -8.903 10.535 1.00 98.00 95 ALA A O 1
ATOM 738 N N . PRO A 1 96 ? -4.676 -9.404 9.658 1.00 98.38 96 PRO A N 1
ATOM 739 C CA . PRO A 1 96 ? -4.321 -9.000 8.304 1.00 98.38 96 PRO A CA 1
ATOM 740 C C . PRO A 1 96 ? -4.042 -7.496 8.235 1.00 98.38 96 PRO A C 1
ATOM 742 O O . PRO A 1 96 ? -4.760 -6.689 8.830 1.00 98.38 96 PRO A O 1
ATOM 745 N N . PHE A 1 97 ? -3.032 -7.119 7.458 1.00 98.62 97 PHE A N 1
ATOM 746 C CA . PHE A 1 97 ? -2.682 -5.728 7.178 1.00 98.62 97 PHE A CA 1
ATOM 747 C C . PHE A 1 97 ? -2.399 -5.534 5.688 1.00 98.62 97 PHE A C 1
ATOM 749 O O . PHE A 1 97 ? -2.396 -6.490 4.906 1.00 98.62 97 PHE A O 1
ATOM 756 N N . VAL A 1 98 ? -2.209 -4.281 5.290 1.00 98.75 98 VAL A N 1
ATOM 757 C CA . VAL A 1 98 ? -2.057 -3.878 3.892 1.00 98.75 98 VAL A CA 1
ATOM 758 C C . VAL A 1 98 ? -0.712 -3.191 3.691 1.00 98.75 98 VAL A C 1
ATOM 760 O O . VAL A 1 98 ? -0.253 -2.471 4.567 1.00 98.75 98 VAL A O 1
ATOM 763 N N . ALA A 1 99 ? -0.088 -3.401 2.536 1.00 98.81 99 ALA A N 1
ATOM 764 C CA . ALA A 1 99 ? 0.884 -2.469 1.972 1.00 98.81 99 ALA A CA 1
ATOM 765 C C . ALA A 1 99 ? 0.190 -1.759 0.805 1.00 98.81 99 ALA A C 1
ATOM 767 O O . ALA A 1 99 ? 0.089 -2.302 -0.293 1.00 98.81 99 ALA A O 1
ATOM 768 N N . SER A 1 100 ? -0.389 -0.594 1.065 1.00 98.62 100 SER A N 1
ATOM 769 C CA . SER A 1 100 ? -1.362 0.053 0.169 1.00 98.62 100 SER A CA 1
ATOM 770 C C . SER A 1 100 ? -0.776 0.499 -1.175 1.00 98.62 100 SER A C 1
ATOM 772 O O . SER A 1 100 ? -1.495 0.488 -2.171 1.00 98.62 100 SER A O 1
ATOM 774 N N . HIS A 1 101 ? 0.519 0.822 -1.218 1.00 98.62 101 HIS A N 1
ATOM 775 C CA . HIS A 1 101 ? 1.259 1.282 -2.396 1.00 98.62 101 HIS A CA 1
ATOM 776 C C . HIS A 1 101 ? 2.750 0.944 -2.244 1.00 98.62 101 HIS A C 1
ATOM 778 O O . HIS A 1 101 ? 3.580 1.789 -1.895 1.00 98.62 101 HIS A O 1
ATOM 784 N N . SER A 1 102 ? 3.111 -0.312 -2.518 1.00 98.69 102 SER A N 1
ATOM 785 C CA . SER A 1 102 ? 4.492 -0.821 -2.449 1.00 98.69 102 SER A CA 1
ATOM 786 C C . SER A 1 102 ? 4.799 -1.822 -3.573 1.00 98.69 102 SER A C 1
ATOM 788 O O . SER A 1 102 ? 3.915 -2.533 -4.042 1.00 98.69 102 SER A O 1
ATOM 790 N N . ASN A 1 103 ? 6.069 -1.908 -3.989 1.00 98.81 103 ASN A N 1
ATOM 791 C CA . ASN A 1 103 ? 6.519 -2.797 -5.073 1.00 98.81 103 ASN A CA 1
ATOM 792 C C . ASN A 1 103 ? 7.558 -3.827 -4.591 1.00 98.81 103 ASN A C 1
ATOM 794 O O . ASN A 1 103 ? 7.945 -3.830 -3.427 1.00 98.81 103 ASN A O 1
ATOM 798 N N . SER A 1 104 ? 8.019 -4.712 -5.482 1.00 98.81 104 SER A N 1
ATOM 799 C CA . SER A 1 104 ? 9.069 -5.710 -5.186 1.00 98.81 104 SER A CA 1
ATOM 800 C C . SER A 1 104 ? 10.485 -5.116 -5.163 1.00 98.81 104 SER A C 1
ATOM 802 O O . SER A 1 104 ? 10.932 -4.520 -6.149 1.00 98.81 104 SER A O 1
ATOM 804 N N . ARG A 1 105 ? 11.224 -5.342 -4.067 1.00 98.62 105 ARG A N 1
ATOM 805 C CA . ARG A 1 105 ? 12.632 -4.932 -3.913 1.00 98.62 105 ARG A CA 1
ATOM 806 C C . ARG A 1 105 ? 13.582 -5.804 -4.737 1.00 98.62 105 ARG A C 1
ATOM 808 O O . ARG A 1 105 ? 14.606 -5.305 -5.196 1.00 98.62 105 ARG A O 1
ATOM 815 N N . SER A 1 106 ? 13.225 -7.068 -4.968 1.00 98.56 106 SER A N 1
ATOM 816 C CA . SER A 1 106 ? 13.985 -7.998 -5.816 1.00 98.56 106 SER A CA 1
ATOM 817 C C . SER A 1 106 ? 13.964 -7.587 -7.294 1.00 98.56 106 SER A C 1
ATOM 819 O O . SER A 1 106 ? 14.940 -7.808 -8.006 1.00 98.56 106 SER A O 1
ATOM 821 N N . VAL A 1 107 ? 12.886 -6.937 -7.752 1.00 98.62 107 VAL A N 1
ATOM 822 C CA . VAL A 1 107 ? 12.790 -6.379 -9.115 1.00 98.62 107 VAL A CA 1
ATOM 823 C C . VAL A 1 107 ? 13.501 -5.031 -9.222 1.00 98.62 107 VAL A C 1
ATOM 825 O O . VAL A 1 107 ? 14.252 -4.797 -10.170 1.00 98.62 107 VAL A O 1
ATOM 828 N N . HIS A 1 108 ? 13.285 -4.141 -8.252 1.00 98.31 108 HIS A N 1
ATOM 829 C CA . HIS A 1 108 ? 13.966 -2.853 -8.194 1.00 98.31 108 HIS A CA 1
ATOM 830 C C . HIS A 1 108 ? 14.352 -2.512 -6.754 1.00 98.31 108 HIS A C 1
ATOM 832 O O . HIS A 1 108 ? 13.488 -2.306 -5.896 1.00 98.31 108 HIS A O 1
ATOM 838 N N . HIS A 1 109 ? 15.663 -2.439 -6.502 1.00 97.69 109 HIS A N 1
ATOM 839 C CA . HIS A 1 109 ? 16.209 -2.182 -5.175 1.00 97.69 109 HIS A CA 1
ATOM 840 C C . HIS A 1 109 ? 15.982 -0.725 -4.747 1.00 97.69 109 HIS A C 1
ATOM 842 O O . HIS A 1 109 ? 16.816 0.154 -4.969 1.00 97.69 109 HIS A O 1
ATOM 848 N N . HIS A 1 110 ? 14.850 -0.499 -4.089 1.00 97.38 110 HIS A N 1
ATOM 849 C CA . HIS A 1 110 ? 14.468 0.761 -3.470 1.00 97.38 110 HIS A CA 1
ATOM 850 C C . HIS A 1 110 ? 13.964 0.489 -2.044 1.00 97.38 110 HIS A C 1
ATOM 852 O O . HIS A 1 110 ? 13.240 -0.482 -1.825 1.00 97.38 110 HIS A O 1
ATOM 858 N N . LEU A 1 111 ? 14.309 1.334 -1.063 1.00 96.75 111 LEU A N 1
ATOM 859 C CA . LEU A 1 111 ? 13.970 1.090 0.354 1.00 96.75 111 LEU A CA 1
ATOM 860 C C . LEU A 1 111 ? 12.457 1.063 0.612 1.00 96.75 111 LEU A C 1
ATOM 862 O O . LEU A 1 111 ? 11.985 0.330 1.472 1.00 96.75 111 LEU A O 1
ATOM 866 N N . ARG A 1 112 ? 11.679 1.803 -0.187 1.00 97.38 112 ARG A N 1
ATOM 867 C CA . ARG A 1 112 ? 10.205 1.746 -0.161 1.00 97.38 112 ARG A CA 1
ATOM 868 C C . ARG A 1 112 ? 9.605 0.438 -0.681 1.00 97.38 112 ARG A C 1
ATOM 870 O O . ARG A 1 112 ? 8.437 0.191 -0.407 1.00 97.38 112 ARG A O 1
ATOM 877 N N . ASN A 1 113 ? 10.367 -0.377 -1.404 1.00 98.62 113 ASN A N 1
ATOM 878 C CA . ASN A 1 113 ? 9.883 -1.651 -1.917 1.00 98.62 113 ASN A CA 1
ATOM 879 C C . ASN A 1 113 ? 10.027 -2.753 -0.864 1.00 98.62 113 ASN A C 1
ATOM 881 O O . ASN A 1 113 ? 10.971 -2.743 -0.070 1.00 98.62 113 ASN A O 1
ATOM 885 N N . LEU A 1 114 ? 9.102 -3.708 -0.893 1.00 98.88 114 LEU A N 1
ATOM 886 C CA . LEU A 1 114 ? 9.034 -4.850 0.010 1.00 98.88 114 LEU A CA 1
ATOM 887 C C . LEU A 1 114 ? 10.071 -5.903 -0.371 1.00 98.88 114 LEU A C 1
ATOM 889 O O . LEU A 1 114 ? 10.255 -6.209 -1.553 1.00 98.88 114 LEU A O 1
ATOM 893 N N . THR A 1 115 ? 10.710 -6.500 0.630 1.00 98.88 115 THR A N 1
ATOM 894 C CA . THR A 1 115 ? 11.454 -7.748 0.434 1.00 98.88 115 THR A CA 1
ATOM 895 C C . THR A 1 115 ? 10.494 -8.912 0.180 1.00 98.88 115 THR A C 1
ATOM 897 O O . THR A 1 115 ? 9.313 -8.862 0.534 1.00 98.88 115 THR A O 1
ATOM 900 N N . ASP A 1 116 ? 11.009 -9.999 -0.393 1.00 98.88 116 ASP A N 1
ATOM 901 C CA . ASP A 1 116 ? 10.210 -11.204 -0.654 1.00 98.88 116 ASP A CA 1
ATOM 902 C C . ASP A 1 116 ? 9.654 -11.815 0.640 1.00 98.88 116 ASP A C 1
ATOM 904 O O . ASP A 1 116 ? 8.540 -12.337 0.652 1.00 98.88 116 ASP A O 1
ATOM 908 N N . LEU A 1 117 ? 10.393 -11.688 1.749 1.00 98.81 117 LEU A N 1
ATOM 909 C CA . LEU A 1 117 ? 9.943 -12.120 3.072 1.00 98.81 117 LEU A CA 1
ATOM 910 C C . LEU A 1 117 ? 8.785 -11.261 3.588 1.00 98.81 117 LEU A C 1
ATOM 912 O O . LEU A 1 117 ? 7.797 -11.813 4.065 1.00 98.81 117 LEU A O 1
ATOM 916 N N . GLN A 1 118 ? 8.866 -9.932 3.450 1.00 98.88 118 GLN A N 1
ATOM 917 C CA . GLN A 1 118 ? 7.763 -9.044 3.832 1.00 98.88 118 GLN A CA 1
ATOM 918 C C . GLN A 1 118 ? 6.506 -9.348 3.009 1.00 98.88 118 GLN A C 1
ATOM 920 O O . GLN A 1 118 ? 5.414 -9.473 3.560 1.00 98.88 118 GLN A O 1
ATOM 925 N N . PHE A 1 119 ? 6.649 -9.529 1.695 1.00 98.94 119 PHE A N 1
ATOM 926 C CA . PHE A 1 119 ? 5.513 -9.851 0.833 1.00 98.94 119 PHE A CA 1
ATOM 927 C C . PHE A 1 119 ? 4.905 -11.228 1.141 1.00 98.94 119 PHE A C 1
ATOM 929 O O . PHE A 1 119 ? 3.684 -11.357 1.235 1.00 98.94 119 PHE A O 1
ATOM 936 N N . SER A 1 120 ? 5.739 -12.242 1.379 1.00 98.88 120 SER A N 1
ATOM 937 C CA . SER A 1 120 ? 5.279 -13.579 1.783 1.00 98.88 120 SER A CA 1
ATOM 938 C C . SER A 1 120 ? 4.520 -13.546 3.111 1.00 98.88 120 SER A C 1
ATOM 940 O O . SER A 1 120 ? 3.529 -14.256 3.275 1.00 98.88 120 SER A O 1
ATOM 942 N N . GLU A 1 121 ? 4.9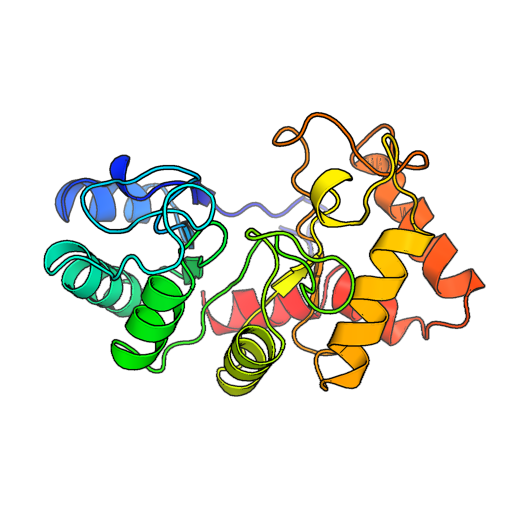35 -12.692 4.049 1.00 98.88 121 GLU A N 1
ATOM 943 C CA . GLU A 1 121 ? 4.236 -12.515 5.323 1.00 98.88 121 GLU A CA 1
ATOM 944 C C . GLU A 1 121 ? 2.882 -11.811 5.152 1.00 98.88 121 GLU A C 1
ATOM 946 O O . GLU A 1 121 ? 1.899 -12.207 5.786 1.00 98.88 121 GLU A O 1
ATOM 951 N N . ILE A 1 122 ? 2.787 -10.832 4.242 1.00 98.88 122 ILE A N 1
ATOM 952 C CA . ILE A 1 122 ? 1.497 -10.240 3.851 1.00 98.88 122 ILE A CA 1
ATOM 953 C C . ILE A 1 122 ? 0.580 -11.335 3.288 1.00 98.88 122 ILE A C 1
ATOM 955 O O . ILE A 1 122 ? -0.565 -11.441 3.726 1.00 98.88 122 ILE A O 1
ATOM 959 N N . ILE A 1 123 ? 1.073 -12.197 2.388 1.00 98.75 123 ILE A N 1
ATOM 960 C CA . ILE A 1 123 ? 0.290 -13.326 1.852 1.00 98.75 123 ILE A CA 1
ATOM 961 C C . ILE A 1 123 ? -0.169 -14.258 2.978 1.00 98.75 123 ILE A C 1
ATOM 963 O O . ILE A 1 123 ? -1.357 -14.573 3.058 1.00 98.75 123 ILE A O 1
ATOM 967 N N . ARG A 1 124 ? 0.740 -14.678 3.870 1.00 98.69 124 ARG A N 1
ATOM 968 C CA . ARG A 1 124 ? 0.446 -15.617 4.969 1.00 98.69 124 ARG A CA 1
ATOM 969 C C . ARG A 1 124 ? -0.707 -15.133 5.846 1.00 98.69 124 ARG A C 1
ATOM 971 O O . ARG A 1 124 ? -1.537 -15.932 6.275 1.00 98.69 124 ARG A O 1
ATOM 978 N N . ARG A 1 125 ? -0.771 -13.826 6.098 1.00 98.31 125 ARG A N 1
ATOM 979 C CA . ARG A 1 125 ? -1.816 -13.181 6.911 1.00 98.31 125 ARG A CA 1
ATOM 980 C C . ARG A 1 125 ? -3.111 -12.934 6.143 1.00 98.31 125 ARG A C 1
ATOM 982 O O . ARG A 1 125 ? -4.078 -12.437 6.713 1.00 98.31 125 ARG A O 1
ATOM 989 N N . GLY A 1 126 ? -3.138 -13.243 4.849 1.00 98.25 126 GLY A N 1
ATOM 990 C CA . GLY A 1 126 ? -4.227 -12.883 3.953 1.00 98.25 126 GLY A CA 1
ATOM 991 C C . GLY A 1 126 ? -4.335 -11.373 3.759 1.00 98.25 126 GLY A C 1
ATOM 992 O O . GLY A 1 126 ? -5.445 -10.871 3.640 1.00 98.25 126 GLY A O 1
ATOM 993 N N . GLY A 1 127 ? -3.224 -10.642 3.795 1.00 98.56 127 GLY A N 1
ATOM 994 C CA . GLY A 1 127 ? -3.164 -9.201 3.575 1.00 98.56 127 GLY A CA 1
ATOM 995 C C . GLY A 1 127 ? -3.483 -8.777 2.137 1.00 98.56 127 GLY A C 1
ATOM 996 O O . GLY A 1 127 ? -3.999 -9.555 1.334 1.00 98.56 127 GLY A O 1
ATOM 997 N N . LEU A 1 128 ? -3.172 -7.521 1.822 1.00 98.75 128 LEU A N 1
ATOM 998 C CA . LEU A 1 128 ? -3.277 -6.970 0.470 1.00 98.75 128 LEU A CA 1
ATOM 999 C C . LEU A 1 128 ? -2.037 -6.126 0.155 1.00 98.75 128 LEU A C 1
ATOM 1001 O O . LEU A 1 128 ? -1.537 -5.415 1.027 1.00 98.75 128 LEU A O 1
ATOM 1005 N N . CYS A 1 129 ? -1.565 -6.160 -1.087 1.00 98.88 129 CYS A N 1
ATOM 1006 C CA . CYS A 1 129 ? -0.474 -5.317 -1.566 1.00 98.88 129 CYS A CA 1
ATOM 1007 C C . CYS A 1 129 ? -0.901 -4.563 -2.827 1.00 98.88 129 CYS A C 1
ATOM 1009 O O . CYS A 1 129 ? -1.184 -5.176 -3.856 1.00 98.88 129 CYS A O 1
ATOM 1011 N N . GLY A 1 130 ? -0.936 -3.236 -2.758 1.00 98.75 130 GLY A N 1
ATOM 1012 C CA . GLY A 1 130 ? -1.202 -2.379 -3.907 1.00 98.75 130 GLY A CA 1
ATOM 1013 C C . GLY A 1 130 ? 0.075 -2.083 -4.687 1.00 98.75 130 GLY A C 1
ATOM 1014 O O . GLY A 1 130 ? 1.028 -1.546 -4.126 1.00 98.75 130 GLY A O 1
ATOM 1015 N N . ILE A 1 131 ? 0.088 -2.401 -5.982 1.00 98.69 131 ILE A N 1
ATOM 1016 C CA . ILE A 1 131 ? 1.191 -2.059 -6.888 1.00 98.69 131 ILE A CA 1
ATOM 1017 C C . ILE A 1 131 ? 1.250 -0.540 -7.056 1.00 98.69 131 ILE A C 1
ATOM 1019 O O . ILE A 1 131 ? 0.296 0.068 -7.552 1.00 98.69 131 ILE A O 1
ATOM 1023 N N . ASN A 1 132 ? 2.377 0.048 -6.656 1.00 98.56 132 ASN A N 1
ATOM 1024 C CA . ASN A 1 132 ? 2.656 1.474 -6.764 1.00 98.56 132 ASN A CA 1
ATOM 1025 C C . ASN A 1 132 ? 3.173 1.815 -8.165 1.00 98.56 132 ASN A C 1
ATOM 1027 O O . ASN A 1 132 ? 4.076 1.159 -8.691 1.00 98.56 132 ASN A O 1
ATOM 1031 N N . LEU A 1 133 ? 2.607 2.862 -8.766 1.00 98.00 133 LEU A N 1
ATOM 1032 C CA . LEU A 1 133 ? 2.961 3.311 -10.110 1.00 98.00 133 LEU A CA 1
ATOM 1033 C C . LEU A 1 133 ? 3.948 4.481 -10.111 1.00 98.00 133 LEU A C 1
ATOM 1035 O O . LEU A 1 133 ? 4.239 5.035 -11.162 1.00 98.00 133 LEU A O 1
ATOM 1039 N N . TYR A 1 134 ? 4.527 4.851 -8.976 1.00 97.06 134 TYR A N 1
ATOM 1040 C CA . TYR A 1 134 ? 5.590 5.838 -8.941 1.00 97.06 134 TYR A CA 1
ATOM 1041 C C . TYR A 1 134 ? 6.847 5.295 -9.630 1.00 97.06 134 TYR A C 1
ATOM 1043 O O . TYR A 1 134 ? 7.432 4.288 -9.223 1.00 97.06 134 TYR A O 1
ATOM 1051 N N . SER A 1 135 ? 7.302 5.989 -10.675 1.00 96.88 135 SER A N 1
ATOM 1052 C CA . SER A 1 135 ? 8.377 5.524 -11.560 1.00 96.88 135 SER A CA 1
ATOM 1053 C C . SER A 1 135 ? 9.670 5.189 -10.822 1.00 96.88 135 SER A C 1
ATOM 1055 O O . SER A 1 135 ? 10.308 4.189 -11.153 1.00 96.88 135 SER A O 1
ATOM 1057 N N . ARG A 1 136 ? 10.013 5.956 -9.777 1.00 95.88 136 ARG A N 1
ATOM 1058 C CA . ARG A 1 136 ? 11.213 5.718 -8.956 1.00 95.88 136 ARG A CA 1
ATOM 1059 C C . ARG A 1 136 ? 11.151 4.436 -8.129 1.00 95.88 136 ARG A C 1
ATOM 1061 O O . ARG A 1 136 ? 12.183 3.967 -7.672 1.00 95.88 136 ARG A O 1
ATOM 1068 N N . PHE A 1 137 ? 9.962 3.882 -7.906 1.00 97.38 137 PHE A N 1
ATOM 1069 C CA . PHE A 1 137 ? 9.791 2.606 -7.208 1.00 97.38 137 PHE A CA 1
ATOM 1070 C C . PHE A 1 137 ? 9.687 1.433 -8.187 1.00 97.38 137 PHE A C 1
ATOM 1072 O O . PHE A 1 137 ? 9.795 0.283 -7.764 1.00 97.38 137 PHE A O 1
ATOM 1079 N N . LEU A 1 138 ? 9.491 1.714 -9.479 1.00 97.94 138 LEU A N 1
ATOM 1080 C CA . LEU A 1 138 ? 9.381 0.720 -10.545 1.00 97.94 138 LEU A CA 1
ATOM 1081 C C . LEU A 1 138 ? 10.718 0.436 -11.240 1.00 97.94 138 LEU A C 1
ATOM 1083 O O . LEU A 1 138 ? 10.979 -0.681 -11.683 1.00 97.94 138 LEU A O 1
ATOM 1087 N N . SER A 1 139 ? 11.561 1.456 -11.416 1.00 95.75 139 SER A N 1
ATOM 1088 C CA . SER A 1 139 ? 12.826 1.315 -12.142 1.00 95.75 139 SER A CA 1
ATOM 1089 C C . SER A 1 139 ? 13.766 2.506 -11.927 1.00 95.75 139 SER A C 1
ATOM 1091 O O . SER A 1 139 ? 13.360 3.551 -11.436 1.00 95.75 139 SER A O 1
ATOM 1093 N N . ASN A 1 140 ? 15.004 2.390 -12.420 1.00 91.88 140 ASN A N 1
ATOM 1094 C CA . ASN A 1 140 ? 15.968 3.499 -12.498 1.00 91.88 140 ASN A CA 1
ATOM 1095 C C . ASN A 1 140 ? 15.717 4.476 -13.668 1.00 91.88 140 ASN A C 1
ATOM 1097 O O . ASN A 1 140 ? 16.577 5.300 -13.968 1.00 91.88 140 ASN A O 1
ATOM 1101 N N . LYS A 1 141 ? 14.605 4.341 -14.399 1.00 88.56 141 LYS A N 1
ATOM 1102 C CA . LYS A 1 141 ? 14.287 5.211 -15.539 1.00 88.56 141 LYS A CA 1
ATOM 1103 C C . LYS A 1 141 ? 13.601 6.483 -15.045 1.00 88.56 141 LYS A C 1
ATOM 1105 O O . LYS A 1 141 ? 12.779 6.416 -14.135 1.00 88.56 141 LYS A O 1
ATOM 1110 N N . ASP A 1 142 ? 13.867 7.603 -15.713 1.00 80.81 142 ASP A N 1
ATOM 1111 C CA . ASP A 1 142 ? 13.199 8.881 -15.423 1.00 80.81 142 ASP A CA 1
ATOM 1112 C C . ASP A 1 142 ? 11.674 8.798 -15.616 1.00 80.81 142 ASP A C 1
ATOM 1114 O O . ASP A 1 142 ? 10.905 9.346 -14.822 1.00 80.81 142 ASP A O 1
ATOM 1118 N N . GLU A 1 143 ? 11.248 8.058 -16.644 1.00 86.88 143 GLU A N 1
ATOM 1119 C CA . GLU A 1 143 ? 9.855 7.719 -16.932 1.00 86.88 143 GLU A CA 1
ATOM 1120 C C . GLU A 1 143 ? 9.745 6.193 -17.077 1.00 86.88 143 GLU A C 1
ATOM 1122 O O . GLU A 1 143 ? 10.379 5.576 -17.943 1.00 86.88 143 GLU A O 1
ATOM 1127 N N . SER A 1 144 ? 8.977 5.561 -16.188 1.00 96.19 144 SER A N 1
ATOM 1128 C CA . SER A 1 144 ? 8.730 4.117 -16.238 1.00 96.19 144 SER A CA 1
ATOM 1129 C C . SER A 1 144 ? 7.673 3.765 -17.296 1.00 96.19 144 SER A C 1
ATOM 1131 O O . SER A 1 144 ? 7.178 4.621 -18.033 1.00 96.19 144 SER A O 1
ATOM 1133 N N . SER A 1 145 ? 7.332 2.483 -17.418 1.00 97.81 145 SER A N 1
ATOM 1134 C CA . SER A 1 145 ? 6.300 2.006 -18.342 1.00 97.81 145 SER A CA 1
ATOM 1135 C C . SER A 1 145 ? 5.434 0.924 -17.710 1.00 97.81 145 SER A C 1
ATOM 1137 O O . SER A 1 145 ? 5.818 0.329 -16.700 1.00 97.81 145 SER A O 1
ATOM 1139 N N . PHE A 1 146 ? 4.308 0.593 -18.344 1.00 98.19 146 PHE A N 1
ATOM 1140 C CA . PHE A 1 146 ? 3.509 -0.579 -17.958 1.00 98.19 146 PHE A CA 1
ATOM 1141 C C . PHE A 1 146 ? 4.329 -1.873 -17.875 1.00 98.19 146 PHE A C 1
ATOM 1143 O O . PHE A 1 146 ? 4.087 -2.687 -16.989 1.00 98.19 146 PHE A O 1
ATOM 1150 N N . ALA A 1 147 ? 5.337 -2.040 -18.738 1.00 98.25 147 ALA A N 1
ATOM 1151 C CA . ALA A 1 147 ? 6.231 -3.196 -18.697 1.00 98.25 147 ALA A CA 1
ATOM 1152 C C . ALA A 1 147 ? 7.028 -3.280 -17.385 1.00 98.25 147 ALA A C 1
ATOM 1154 O O . ALA A 1 147 ? 7.341 -4.371 -16.922 1.00 98.25 147 ALA A O 1
ATOM 1155 N N . ASP A 1 148 ? 7.383 -2.140 -16.788 1.00 98.44 148 ASP A N 1
ATOM 1156 C CA . ASP A 1 148 ? 8.129 -2.118 -15.531 1.00 98.44 148 ASP A CA 1
ATOM 1157 C C . ASP A 1 148 ? 7.211 -2.472 -14.351 1.00 98.44 148 ASP A C 1
ATOM 1159 O O . ASP A 1 148 ? 7.583 -3.317 -13.543 1.00 98.44 148 ASP A O 1
ATOM 1163 N N . ALA A 1 149 ? 5.975 -1.956 -14.319 1.00 98.38 149 ALA A N 1
ATOM 1164 C CA . ALA A 1 149 ? 4.954 -2.389 -13.355 1.00 98.38 149 ALA A CA 1
ATOM 1165 C C . ALA A 1 149 ? 4.652 -3.893 -13.454 1.00 98.38 149 ALA A C 1
ATOM 1167 O O . ALA A 1 149 ? 4.530 -4.575 -12.434 1.00 98.38 149 ALA A O 1
ATOM 1168 N N . LEU A 1 150 ? 4.598 -4.427 -14.676 1.00 98.25 150 LEU A N 1
ATOM 1169 C CA . LEU A 1 150 ? 4.304 -5.836 -14.905 1.00 98.25 150 LEU A CA 1
ATOM 1170 C C . LEU A 1 150 ? 5.383 -6.763 -14.331 1.00 98.25 150 LEU A C 1
ATOM 1172 O O . LEU A 1 150 ? 5.030 -7.773 -13.739 1.00 98.25 150 LEU A O 1
ATOM 1176 N N . LYS A 1 151 ? 6.668 -6.382 -14.372 1.00 98.56 151 LYS A N 1
ATOM 1177 C CA . LYS A 1 151 ? 7.750 -7.161 -13.732 1.00 98.56 151 LYS A CA 1
ATOM 1178 C C . LYS A 1 151 ? 7.543 -7.328 -12.227 1.00 98.56 151 LYS A C 1
ATOM 1180 O O . LYS A 1 151 ? 7.815 -8.394 -11.682 1.00 98.56 151 LYS A O 1
ATOM 1185 N N . HIS A 1 152 ? 7.067 -6.286 -11.541 1.00 98.75 152 HIS A N 1
ATOM 1186 C CA . HIS A 1 152 ? 6.759 -6.378 -10.110 1.00 98.75 152 HIS A CA 1
ATOM 1187 C C . HIS A 1 152 ? 5.568 -7.301 -9.848 1.00 98.75 152 HIS A C 1
ATOM 1189 O O . HIS A 1 152 ? 5.625 -8.104 -8.919 1.00 98.75 152 HIS A O 1
ATOM 1195 N N . ILE A 1 153 ? 4.528 -7.222 -10.686 1.00 98.56 153 ILE A N 1
ATOM 1196 C CA . ILE A 1 153 ? 3.374 -8.128 -10.630 1.00 98.56 153 ILE A CA 1
ATOM 1197 C C . ILE A 1 153 ? 3.816 -9.576 -10.867 1.00 98.56 153 ILE A C 1
ATOM 1199 O O . ILE A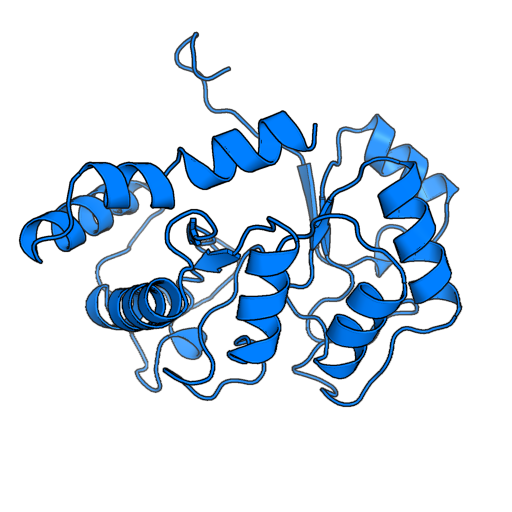 1 153 ? 3.480 -10.439 -10.067 1.00 98.56 153 ILE A O 1
ATOM 1203 N N . GLU A 1 154 ? 4.597 -9.851 -11.915 1.00 98.50 154 GLU A N 1
ATOM 1204 C CA . GLU A 1 154 ? 5.116 -11.189 -12.241 1.00 98.50 154 GLU A CA 1
ATOM 1205 C C . GLU A 1 154 ? 5.910 -11.783 -11.086 1.00 98.50 154 GLU A C 1
ATOM 1207 O O . GLU A 1 154 ? 5.678 -12.925 -10.689 1.00 98.50 154 GLU A O 1
ATOM 1212 N N . HIS A 1 155 ? 6.817 -10.990 -10.514 1.00 98.81 155 HIS A N 1
ATOM 1213 C CA . HIS A 1 155 ? 7.617 -11.420 -9.378 1.00 98.81 155 HIS A CA 1
ATOM 1214 C C . HIS A 1 155 ? 6.742 -11.763 -8.173 1.00 98.81 155 HIS A C 1
ATOM 1216 O O . HIS A 1 155 ? 6.875 -12.840 -7.601 1.00 98.81 155 HIS A O 1
ATOM 1222 N N . PHE A 1 156 ? 5.793 -10.902 -7.813 1.00 98.75 156 PHE A N 1
ATOM 1223 C CA . PHE A 1 156 ? 4.877 -11.182 -6.710 1.00 98.75 156 PHE A CA 1
ATOM 1224 C C . PHE A 1 156 ? 3.948 -12.374 -6.982 1.00 98.75 156 PHE A C 1
ATOM 1226 O O . PHE A 1 156 ? 3.733 -13.193 -6.087 1.00 98.75 156 PHE A O 1
ATOM 1233 N N . CYS A 1 157 ? 3.455 -12.553 -8.208 1.00 98.00 157 CYS A N 1
ATOM 1234 C CA . CYS A 1 157 ? 2.714 -13.759 -8.582 1.00 98.00 157 CYS A CA 1
ATOM 1235 C C . CYS A 1 157 ? 3.583 -15.021 -8.457 1.00 98.00 157 CYS A C 1
ATOM 1237 O O . CYS A 1 157 ? 3.094 -16.037 -7.971 1.00 98.00 157 CYS A O 1
ATOM 1239 N N . SER A 1 158 ? 4.879 -14.954 -8.788 1.00 98.31 158 SER A N 1
ATOM 1240 C CA . SER A 1 158 ? 5.811 -16.084 -8.618 1.00 98.31 158 SER A CA 1
ATOM 1241 C C . SER A 1 158 ? 6.006 -16.512 -7.155 1.00 98.31 158 SER A C 1
ATOM 1243 O O . SER A 1 158 ? 6.371 -17.656 -6.893 1.00 98.31 158 SER A O 1
ATOM 1245 N N . LEU A 1 159 ? 5.695 -15.625 -6.202 1.00 98.50 159 LEU A N 1
ATOM 1246 C CA . LEU A 1 159 ? 5.673 -15.899 -4.761 1.00 98.50 159 LEU A CA 1
ATOM 1247 C C . LEU A 1 159 ? 4.296 -16.382 -4.259 1.00 98.50 159 LEU A C 1
ATOM 1249 O O . LEU A 1 159 ? 4.104 -16.542 -3.056 1.00 98.50 159 LEU A O 1
ATOM 1253 N N . GLY A 1 160 ? 3.325 -16.602 -5.154 1.00 97.75 160 GLY A N 1
ATOM 1254 C CA . GLY A 1 160 ? 1.953 -16.994 -4.807 1.00 97.75 160 GLY A CA 1
ATOM 1255 C C . GLY A 1 160 ? 1.024 -15.819 -4.482 1.00 97.75 160 GLY A C 1
ATOM 1256 O O . GLY A 1 160 ? 0.002 -16.000 -3.827 1.00 97.75 160 GLY A O 1
ATOM 1257 N N . GLY A 1 161 ? 1.368 -14.603 -4.917 1.00 97.44 161 GLY A N 1
ATOM 1258 C CA . GLY A 1 161 ? 0.653 -13.370 -4.577 1.00 97.44 161 GLY A CA 1
ATOM 1259 C C . GLY A 1 161 ? -0.624 -13.066 -5.367 1.00 97.44 161 GLY A C 1
ATOM 1260 O O . GLY A 1 161 ? -1.179 -11.986 -5.190 1.00 97.44 161 GLY A O 1
ATOM 1261 N N . GLU A 1 162 ? -1.104 -13.961 -6.232 1.00 96.62 162 GLU A N 1
ATOM 1262 C CA . GLU A 1 162 ? -2.196 -13.680 -7.186 1.00 96.62 162 GLU A CA 1
ATOM 1263 C C . GLU A 1 162 ? -3.493 -13.173 -6.525 1.00 96.62 162 GLU A C 1
ATOM 1265 O O . GLU A 1 162 ? -4.154 -12.291 -7.072 1.00 96.62 162 GLU A O 1
ATOM 1270 N N . ASP A 1 163 ? -3.826 -13.674 -5.331 1.00 97.19 163 ASP A N 1
ATOM 1271 C CA . ASP A 1 163 ? -5.000 -13.259 -4.541 1.00 97.19 163 ASP A CA 1
ATOM 1272 C C . ASP A 1 163 ? -4.696 -12.132 -3.525 1.00 97.19 163 ASP A C 1
ATOM 1274 O O . ASP A 1 163 ? -5.588 -11.666 -2.814 1.00 97.19 163 ASP A O 1
ATOM 1278 N N . CYS A 1 164 ? -3.439 -11.685 -3.447 1.00 98.31 164 CYS A N 1
ATOM 1279 C CA . CYS A 1 164 ? -2.947 -10.640 -2.538 1.00 98.31 164 CYS A CA 1
ATOM 1280 C C . CYS A 1 164 ? -2.743 -9.291 -3.252 1.00 98.31 164 CYS A C 1
ATOM 1282 O O . CYS A 1 164 ? -2.753 -8.234 -2.621 1.00 98.31 164 CYS A O 1
ATOM 1284 N N . LEU A 1 165 ? -2.560 -9.300 -4.573 1.00 98.62 165 LEU A N 1
ATOM 1285 C CA . LEU A 1 165 ? -2.267 -8.089 -5.336 1.00 98.62 165 LEU A CA 1
ATOM 1286 C C . LEU A 1 165 ? -3.506 -7.240 -5.626 1.00 98.62 165 LEU A C 1
ATOM 1288 O O . LEU A 1 165 ? -4.573 -7.754 -5.958 1.00 98.62 165 LEU A O 1
ATOM 1292 N N . ALA A 1 166 ? -3.321 -5.926 -5.565 1.00 98.62 166 ALA A N 1
ATOM 1293 C CA . ALA A 1 166 ? -4.258 -4.902 -6.002 1.00 98.62 166 ALA A CA 1
ATOM 1294 C C . ALA A 1 166 ? -3.510 -3.745 -6.692 1.00 98.62 166 ALA A C 1
ATOM 1296 O O . ALA A 1 166 ? -2.283 -3.755 -6.802 1.00 98.62 166 ALA A O 1
ATOM 1297 N N . LEU A 1 167 ? -4.236 -2.718 -7.133 1.00 98.25 167 LEU A N 1
ATOM 1298 C CA . LEU A 1 167 ? -3.653 -1.459 -7.601 1.00 98.25 167 LEU A CA 1
ATOM 1299 C C . LEU A 1 167 ? -3.570 -0.439 -6.459 1.00 98.25 167 LEU A C 1
ATOM 1301 O O . LEU A 1 167 ? -4.565 -0.176 -5.787 1.00 98.25 167 LEU A O 1
ATOM 1305 N N . GLY A 1 168 ? -2.389 0.151 -6.282 1.00 97.81 168 GLY A N 1
ATOM 1306 C CA . GLY A 1 168 ? -2.079 1.172 -5.279 1.00 97.81 168 GLY A CA 1
ATOM 1307 C C . GLY A 1 168 ? -1.364 2.349 -5.926 1.00 97.81 168 GLY A C 1
ATOM 1308 O O . GLY A 1 168 ? -0.218 2.628 -5.602 1.00 97.81 168 GLY A O 1
ATOM 1309 N N . CYS A 1 169 ? -2.007 2.978 -6.914 1.00 96.75 169 CYS A N 1
ATOM 1310 C CA . CYS A 1 169 ? -1.331 3.763 -7.951 1.00 96.75 169 CYS A CA 1
ATOM 1311 C C . CYS A 1 169 ? -0.562 5.003 -7.483 1.00 96.75 169 CYS A C 1
ATOM 1313 O O . CYS A 1 169 ? 0.240 5.505 -8.265 1.00 96.75 169 CYS A O 1
ATOM 1315 N N . ASP A 1 170 ? -0.824 5.502 -6.272 1.00 96.12 170 ASP A N 1
ATOM 1316 C CA . ASP A 1 170 ? -0.215 6.734 -5.751 1.00 96.12 170 ASP A CA 1
ATOM 1317 C C . ASP A 1 170 ? -0.529 7.971 -6.630 1.00 96.12 170 ASP A C 1
ATOM 1319 O O . ASP A 1 170 ? 0.294 8.864 -6.849 1.00 96.12 170 ASP A O 1
ATOM 1323 N N . PHE A 1 171 ? -1.742 8.000 -7.206 1.00 96.12 171 PHE A N 1
ATOM 1324 C CA . PHE A 1 171 ? -2.228 9.153 -7.968 1.00 96.12 171 PHE A CA 1
ATOM 1325 C C . PHE A 1 171 ? -2.325 10.385 -7.072 1.00 96.12 171 PHE A C 1
ATOM 1327 O O . PHE A 1 171 ? -2.773 10.286 -5.934 1.00 96.12 171 PHE A O 1
ATOM 1334 N N . ASP A 1 172 ? -1.903 11.531 -7.610 1.00 94.50 172 ASP A N 1
ATOM 1335 C CA . ASP A 1 172 ? -1.776 12.812 -6.902 1.00 94.50 172 ASP A CA 1
ATOM 1336 C C . ASP A 1 172 ? -0.781 12.807 -5.714 1.00 94.50 172 ASP A C 1
ATOM 1338 O O . ASP A 1 172 ? -0.604 13.839 -5.068 1.00 94.50 172 ASP A O 1
ATOM 1342 N N . GLY A 1 173 ? -0.095 11.684 -5.448 1.00 92.69 173 GLY A N 1
ATOM 1343 C CA . GLY A 1 173 ? 0.918 11.527 -4.393 1.00 92.69 173 GLY A CA 1
ATOM 1344 C C . GLY A 1 173 ? 2.363 11.450 -4.900 1.00 92.69 173 GLY A C 1
ATOM 1345 O O . GLY A 1 173 ? 3.305 11.512 -4.108 1.00 92.69 173 GLY A O 1
ATOM 1346 N N . CYS A 1 174 ? 2.564 11.355 -6.219 1.00 91.00 174 CYS A N 1
ATOM 1347 C CA . CYS A 1 174 ? 3.886 11.236 -6.825 1.00 91.00 174 CYS A CA 1
ATOM 1348 C C . CYS A 1 174 ? 4.065 12.095 -8.087 1.00 91.00 174 CYS A C 1
ATOM 1350 O O . CYS A 1 174 ? 3.109 12.407 -8.797 1.00 91.00 174 CYS A O 1
ATOM 1352 N N . ASP A 1 175 ? 5.319 12.449 -8.382 1.00 89.38 175 ASP A N 1
ATOM 1353 C CA . ASP A 1 175 ? 5.640 13.379 -9.473 1.00 89.38 175 ASP A CA 1
ATOM 1354 C C . ASP A 1 175 ? 5.654 12.707 -10.860 1.00 89.38 175 ASP A C 1
ATOM 1356 O O . ASP A 1 175 ? 5.339 13.340 -11.867 1.00 89.38 175 ASP A O 1
ATOM 1360 N N . ASN A 1 176 ? 6.022 11.418 -10.928 1.00 92.56 176 ASN A N 1
ATOM 1361 C CA . ASN A 1 176 ? 6.311 10.724 -12.189 1.00 92.56 176 ASN A CA 1
ATOM 1362 C C . ASN A 1 176 ? 5.657 9.334 -12.247 1.00 92.56 176 ASN A C 1
ATOM 1364 O O . ASN A 1 176 ? 6.116 8.395 -11.595 1.00 92.56 176 ASN A O 1
ATOM 1368 N N . LEU A 1 177 ? 4.675 9.156 -13.124 1.00 95.69 177 LEU A N 1
ATOM 1369 C CA . LEU A 1 177 ? 4.007 7.875 -13.402 1.00 95.69 177 LEU A CA 1
ATOM 1370 C C . LEU A 1 177 ? 4.551 7.219 -14.691 1.00 95.69 177 LEU A C 1
ATOM 1372 O O . LEU A 1 177 ? 5.287 7.872 -15.435 1.00 95.69 177 LEU A O 1
ATOM 1376 N N . PRO A 1 178 ? 4.205 5.948 -14.990 1.00 97.38 178 PRO A N 1
ATOM 1377 C CA . PRO A 1 178 ? 4.451 5.336 -16.282 1.00 97.38 178 PRO A CA 1
ATOM 1378 C C . PRO A 1 178 ? 4.009 6.222 -17.439 1.00 97.38 178 PRO A C 1
ATOM 1380 O O . PRO A 1 178 ? 2.928 6.810 -17.403 1.00 97.38 178 PRO A O 1
ATOM 1383 N N . LYS A 1 179 ? 4.810 6.257 -18.504 1.00 96.81 179 LYS A N 1
ATOM 1384 C CA . LYS A 1 179 ? 4.594 7.133 -19.666 1.00 96.81 179 LYS A CA 1
ATOM 1385 C C . LYS A 1 179 ? 3.218 7.007 -20.310 1.00 96.81 179 LYS A C 1
ATOM 1387 O O . LYS A 1 179 ? 2.723 7.963 -20.911 1.00 96.81 179 LYS A O 1
ATOM 1392 N N . GLU A 1 180 ? 2.603 5.831 -20.218 1.00 97.44 180 GLU A N 1
ATOM 1393 C CA . GLU A 1 180 ? 1.279 5.549 -20.764 1.00 97.44 180 GLU A CA 1
ATOM 1394 C C . GLU A 1 180 ? 0.132 6.183 -19.952 1.00 97.44 180 GLU A C 1
ATOM 1396 O O . GLU A 1 180 ? -0.977 6.319 -20.478 1.00 97.44 180 GLU A O 1
ATOM 1401 N N . ILE A 1 181 ? 0.392 6.595 -18.706 1.00 96.44 181 ILE A N 1
ATOM 1402 C CA . ILE A 1 181 ? -0.584 7.174 -17.778 1.00 96.44 181 ILE A CA 1
ATOM 1403 C C . ILE A 1 181 ? -0.477 8.696 -17.797 1.00 96.44 181 ILE A C 1
ATOM 1405 O O . ILE A 1 181 ? 0.562 9.270 -17.479 1.00 96.44 181 ILE A O 1
ATOM 1409 N N . LYS A 1 182 ? -1.575 9.363 -18.148 1.00 93.38 182 LYS A N 1
ATOM 1410 C CA . LYS A 1 182 ? -1.730 10.825 -18.080 1.00 93.38 182 LYS A CA 1
ATOM 1411 C C . LYS A 1 182 ? -2.805 11.242 -17.078 1.00 93.38 182 LYS A C 1
ATOM 1413 O O . LYS A 1 182 ? -2.828 12.391 -16.655 1.00 93.38 182 LYS A O 1
ATOM 1418 N N . SER A 1 183 ? -3.686 10.322 -16.695 1.00 93.00 183 SER A N 1
ATOM 1419 C CA . SER A 1 183 ? -4.715 10.505 -15.675 1.00 93.00 183 SER A CA 1
ATOM 1420 C C . SER A 1 183 ? -5.163 9.158 -15.106 1.00 93.00 183 SER A C 1
ATOM 1422 O O . SER A 1 183 ? -4.915 8.110 -15.704 1.00 93.00 183 SER A O 1
ATOM 1424 N N . ALA A 1 184 ? -5.927 9.179 -14.011 1.00 92.38 184 ALA A N 1
ATOM 1425 C CA . ALA A 1 184 ? -6.554 7.973 -13.466 1.00 92.38 184 ALA A CA 1
ATOM 1426 C C . ALA A 1 184 ? -7.455 7.232 -14.482 1.00 92.38 184 ALA A C 1
ATOM 1428 O O . ALA A 1 184 ? -7.630 6.018 -14.382 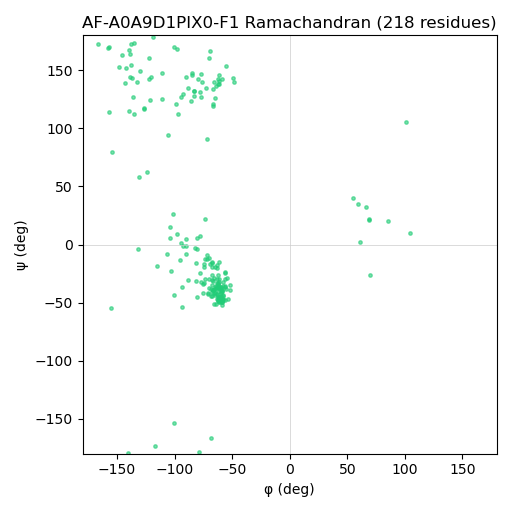1.00 92.38 184 ALA A O 1
ATOM 1429 N N . GLY A 1 185 ? -7.987 7.932 -15.495 1.00 94.06 185 GLY A N 1
ATOM 1430 C CA . GLY A 1 185 ? -8.785 7.329 -16.571 1.00 94.06 185 GLY A CA 1
ATOM 1431 C C . GLY A 1 185 ? -7.991 6.403 -17.499 1.00 94.06 185 GLY A C 1
ATOM 1432 O O . GLY A 1 185 ? -8.579 5.591 -18.208 1.00 94.06 185 GLY A O 1
ATOM 1433 N N . ASP A 1 186 ? -6.659 6.469 -17.470 1.00 96.75 186 ASP A N 1
ATOM 1434 C CA . ASP A 1 186 ? -5.794 5.649 -18.320 1.00 96.75 186 ASP A CA 1
ATOM 1435 C C . ASP A 1 186 ? -5.561 4.236 -17.778 1.00 96.75 186 ASP A C 1
ATOM 1437 O O . ASP A 1 186 ? -4.938 3.420 -18.456 1.00 96.75 186 ASP A O 1
ATOM 1441 N N . MET A 1 187 ? -6.095 3.896 -16.600 1.00 97.19 187 MET A N 1
ATOM 1442 C CA . MET A 1 187 ? -5.927 2.556 -16.028 1.00 97.19 187 MET A CA 1
ATOM 1443 C C . MET A 1 187 ? -6.538 1.450 -16.892 1.00 97.19 187 MET A C 1
ATOM 1445 O O . MET A 1 187 ? -6.024 0.332 -16.899 1.00 97.19 187 MET A O 1
ATOM 1449 N N . GLN A 1 188 ? -7.551 1.758 -17.708 1.00 96.44 188 GLN A N 1
ATOM 1450 C CA . GLN A 1 188 ? -8.052 0.806 -18.703 1.00 96.44 188 GLN A CA 1
ATOM 1451 C C . GLN A 1 188 ? -6.954 0.388 -19.697 1.00 96.44 188 GLN A C 1
ATOM 1453 O O . GLN A 1 188 ? -6.871 -0.783 -20.062 1.00 96.44 188 GLN A O 1
ATOM 1458 N N . LYS A 1 189 ? -6.057 1.307 -20.082 1.00 98.19 189 LYS A N 1
ATOM 1459 C CA . LYS A 1 189 ? -4.930 0.989 -20.970 1.00 98.19 189 LYS A CA 1
ATOM 1460 C C . LYS A 1 189 ? -3.989 -0.025 -20.329 1.00 98.19 189 LYS A C 1
ATOM 1462 O O . LYS A 1 189 ? -3.415 -0.842 -21.043 1.00 98.19 189 LYS A O 1
ATOM 1467 N N . PHE A 1 190 ? -3.840 0.008 -19.002 1.00 98.31 190 PHE A N 1
ATOM 1468 C CA . PHE A 1 190 ? -3.015 -0.965 -18.293 1.00 98.31 190 PHE A CA 1
ATOM 1469 C C . PHE A 1 190 ? -3.662 -2.355 -18.287 1.00 98.31 190 PHE A C 1
ATOM 1471 O O . PHE A 1 190 ? -2.987 -3.335 -18.591 1.00 98.31 190 PHE A O 1
ATOM 1478 N N . ALA A 1 191 ? -4.978 -2.443 -18.063 1.00 98.25 191 ALA A N 1
ATOM 1479 C CA . ALA A 1 191 ? -5.715 -3.705 -18.186 1.00 98.25 191 ALA A CA 1
ATOM 1480 C C . ALA A 1 191 ? -5.586 -4.296 -19.602 1.00 98.25 191 ALA A C 1
ATOM 1482 O O . ALA A 1 191 ? -5.229 -5.461 -19.770 1.00 98.25 191 ALA A O 1
ATOM 1483 N N . GLU A 1 192 ? -5.793 -3.475 -20.637 1.00 98.44 192 GLU A N 1
ATOM 1484 C CA . GLU A 1 192 ? -5.618 -3.881 -22.037 1.00 98.44 192 GLU A CA 1
ATOM 1485 C C . GLU A 1 192 ? -4.182 -4.314 -22.345 1.00 98.44 192 GLU A C 1
ATOM 1487 O O . GLU A 1 192 ? -3.964 -5.255 -23.111 1.00 98.44 192 GLU A O 1
ATOM 1492 N N . TYR A 1 193 ? -3.196 -3.635 -21.755 1.00 98.44 193 TYR A N 1
ATOM 1493 C CA . TYR A 1 193 ? -1.794 -4.007 -21.875 1.00 98.44 193 TYR A CA 1
ATOM 1494 C C . TYR A 1 193 ? -1.543 -5.397 -21.283 1.00 98.44 193 TYR A C 1
ATOM 1496 O O . TYR A 1 193 ? -0.957 -6.230 -21.971 1.00 98.44 193 TYR A O 1
ATOM 1504 N N . MET A 1 194 ? -2.039 -5.692 -20.077 1.00 98.44 194 MET A N 1
ATOM 1505 C CA . MET A 1 194 ? -1.909 -7.021 -19.461 1.00 98.44 194 MET A CA 1
ATOM 1506 C C . MET A 1 194 ? -2.553 -8.117 -20.321 1.00 98.44 194 MET A C 1
ATOM 1508 O O . MET A 1 194 ? -1.919 -9.132 -20.601 1.00 98.44 194 MET A O 1
ATOM 1512 N N . LEU A 1 195 ? -3.772 -7.895 -20.822 1.00 98.44 195 LEU A N 1
ATOM 1513 C CA . LEU A 1 195 ? -4.459 -8.862 -21.692 1.00 98.44 195 LEU A CA 1
ATOM 1514 C C . LEU A 1 195 ? -3.667 -9.151 -22.978 1.00 98.44 195 LEU A C 1
ATOM 1516 O O . LEU A 1 195 ? -3.538 -10.305 -23.384 1.00 98.44 195 LEU A O 1
ATOM 1520 N N . LYS A 1 196 ? -3.067 -8.122 -23.596 1.00 98.19 196 LYS A N 1
ATOM 1521 C CA . LYS A 1 196 ? -2.190 -8.280 -24.775 1.00 98.19 196 LYS A CA 1
ATOM 1522 C C . LYS A 1 196 ? -0.904 -9.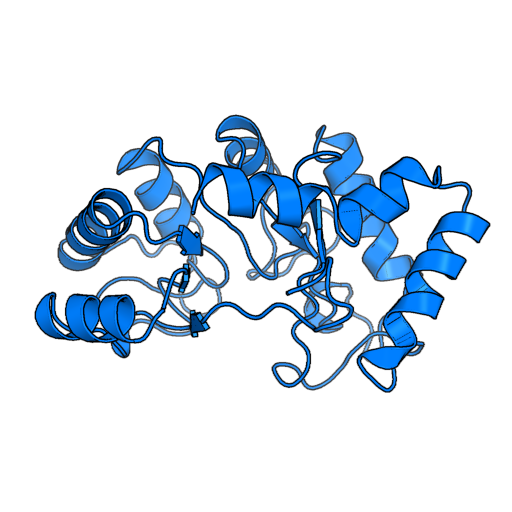059 -24.480 1.00 98.19 196 LYS A C 1
ATOM 1524 O O . LYS A 1 196 ? -0.294 -9.568 -25.415 1.00 98.19 196 LYS A O 1
ATOM 1529 N N . HIS A 1 197 ? -0.510 -9.162 -23.212 1.00 97.12 197 HIS A N 1
ATOM 1530 C CA . HIS A 1 197 ? 0.649 -9.930 -22.752 1.00 97.12 197 HIS A CA 1
ATOM 1531 C C . HIS A 1 197 ? 0.245 -11.285 -22.142 1.00 97.12 197 HIS A C 1
ATOM 1533 O O . HIS A 1 197 ? 0.989 -11.852 -21.350 1.00 97.12 197 HIS A O 1
ATOM 1539 N N . ASN A 1 198 ? -0.903 -11.836 -22.558 1.00 96.44 198 ASN A N 1
ATOM 1540 C CA . ASN A 1 198 ? -1.390 -13.182 -22.223 1.00 96.44 198 ASN A CA 1
ATOM 1541 C C . ASN A 1 198 ? -1.801 -13.402 -20.759 1.00 96.44 198 ASN A C 1
ATOM 1543 O O . ASN A 1 198 ? -1.898 -14.546 -20.314 1.00 96.44 198 ASN A O 1
ATOM 1547 N N . TYR A 1 199 ? -2.102 -12.338 -20.015 1.00 96.62 199 TYR A N 1
ATOM 1548 C CA . TYR A 1 199 ? -2.737 -12.489 -18.708 1.00 96.62 199 TYR A CA 1
ATOM 1549 C C . TYR A 1 199 ? -4.192 -12.906 -18.888 1.00 96.62 199 TYR A C 1
ATOM 1551 O O . TYR A 1 199 ? -4.925 -12.329 -19.693 1.00 96.62 199 TYR A O 1
ATOM 1559 N N . ALA A 1 200 ? -4.627 -13.897 -18.112 1.00 96.44 200 ALA A N 1
ATOM 1560 C CA . ALA A 1 200 ? -6.029 -14.277 -18.075 1.00 96.44 200 ALA A CA 1
ATOM 1561 C C . ALA A 1 200 ? -6.884 -13.111 -17.557 1.00 96.44 200 ALA A C 1
ATOM 1563 O O . ALA A 1 200 ? -6.492 -12.420 -16.613 1.00 96.44 200 ALA A O 1
ATOM 1564 N N . GLN A 1 201 ? -8.085 -12.944 -18.120 1.00 98.12 201 GLN A N 1
ATOM 1565 C CA . GLN A 1 201 ? -9.043 -11.922 -17.680 1.00 98.12 201 GLN A CA 1
ATOM 1566 C C . GLN A 1 201 ? -9.285 -11.980 -16.165 1.00 98.12 201 GLN A C 1
ATOM 1568 O O . GLN A 1 201 ? -9.322 -10.946 -15.512 1.00 98.12 201 GLN A O 1
ATOM 1573 N N . SER A 1 202 ? -9.349 -13.184 -15.590 1.00 97.50 202 SER A N 1
ATOM 1574 C CA . SER A 1 202 ? -9.526 -13.382 -14.150 1.00 97.50 202 SER A CA 1
ATOM 1575 C C . SER A 1 202 ? -8.409 -12.764 -13.304 1.00 97.50 202 SER A C 1
ATOM 1577 O O . SER A 1 202 ? -8.691 -12.228 -12.239 1.00 97.50 202 SER A O 1
ATOM 1579 N N . ILE A 1 203 ? -7.155 -12.806 -13.766 1.00 97.00 203 ILE A N 1
ATOM 1580 C CA . ILE A 1 203 ? -6.017 -12.206 -13.054 1.00 97.00 203 ILE A CA 1
ATOM 1581 C C . ILE A 1 203 ? -6.101 -10.681 -13.124 1.00 97.00 203 ILE A C 1
ATOM 1583 O O . ILE A 1 203 ? -5.907 -10.005 -12.115 1.00 97.00 203 ILE A O 1
ATOM 1587 N N . VAL A 1 204 ? -6.454 -10.142 -14.295 1.00 98.31 204 VAL A N 1
ATOM 1588 C CA . VAL A 1 204 ? -6.672 -8.701 -14.475 1.00 98.31 204 VAL A CA 1
ATOM 1589 C C . VAL A 1 204 ? -7.807 -8.222 -13.566 1.00 98.31 204 VAL A C 1
ATOM 1591 O O . VAL A 1 204 ? -7.606 -7.294 -12.789 1.00 98.31 204 VAL A O 1
ATOM 1594 N N . ASP A 1 205 ? -8.957 -8.898 -13.567 1.00 98.31 205 ASP A N 1
ATOM 1595 C CA . ASP A 1 205 ? -10.102 -8.552 -12.714 1.00 98.31 205 ASP A CA 1
ATOM 1596 C C . ASP A 1 205 ? -9.760 -8.646 -11.217 1.00 98.31 205 ASP A C 1
ATOM 1598 O O . ASP A 1 205 ? -10.221 -7.833 -10.409 1.00 98.31 205 ASP A O 1
ATOM 1602 N N . ASN A 1 206 ? -8.935 -9.624 -10.833 1.00 98.38 206 ASN A N 1
ATOM 1603 C CA . ASN A 1 206 ? -8.477 -9.795 -9.458 1.00 98.38 206 ASN A CA 1
ATOM 1604 C C . ASN A 1 206 ? -7.626 -8.617 -8.981 1.00 98.38 206 ASN A C 1
ATOM 1606 O O . ASN A 1 206 ? -7.959 -8.019 -7.955 1.00 98.38 206 ASN A O 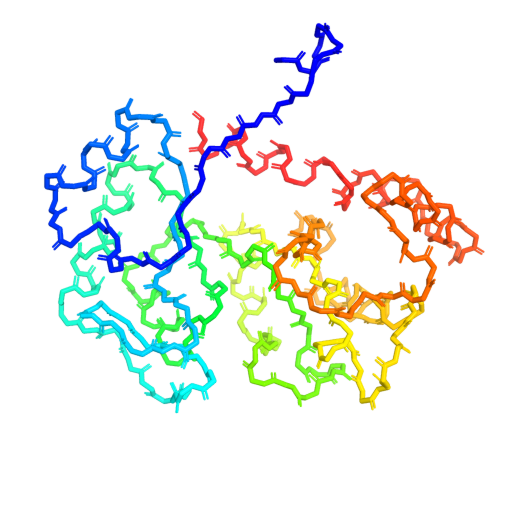1
ATOM 1610 N N . ILE A 1 207 ? -6.604 -8.242 -9.752 1.00 98.38 207 ILE A N 1
ATOM 1611 C CA . ILE A 1 207 ? -5.704 -7.126 -9.428 1.00 98.38 207 ILE A CA 1
ATOM 1612 C C . ILE A 1 207 ? -6.444 -5.784 -9.480 1.00 98.38 207 ILE A C 1
ATOM 1614 O O . ILE A 1 207 ? -6.227 -4.916 -8.636 1.00 98.38 207 ILE A O 1
ATOM 1618 N N . PHE A 1 208 ? -7.341 -5.598 -10.450 1.00 97.75 208 PHE A N 1
ATOM 1619 C CA . PHE A 1 208 ? -8.040 -4.324 -10.628 1.00 97.75 208 PHE A CA 1
ATOM 1620 C C . PHE A 1 208 ? -9.180 -4.112 -9.633 1.00 97.75 208 PHE A C 1
ATOM 1622 O O . PHE A 1 208 ? -9.553 -2.965 -9.380 1.00 97.75 208 PHE A O 1
ATOM 1629 N N . TYR A 1 209 ? -9.762 -5.182 -9.085 1.00 96.94 209 TYR A N 1
ATOM 1630 C CA . TYR A 1 209 ? -10.941 -5.041 -8.239 1.00 96.94 209 TYR A CA 1
ATOM 1631 C C . TYR A 1 209 ? -11.153 -6.178 -7.240 1.00 96.94 209 TYR A C 1
ATOM 1633 O O . TYR A 1 209 ? -11.316 -5.905 -6.048 1.00 96.94 209 TYR A O 1
ATOM 1641 N N . ASN A 1 210 ? -11.199 -7.443 -7.681 1.00 98.06 210 ASN A N 1
ATOM 1642 C CA . ASN A 1 210 ? -11.781 -8.499 -6.843 1.00 98.06 210 ASN A CA 1
ATOM 1643 C C . ASN A 1 210 ? -10.991 -8.741 -5.555 1.00 98.06 210 ASN A C 1
ATOM 1645 O O . ASN A 1 210 ? -11.617 -8.974 -4.521 1.00 98.06 210 ASN A O 1
ATOM 1649 N N . ASN A 1 211 ? -9.657 -8.677 -5.586 1.00 98.56 211 ASN A N 1
ATOM 1650 C CA . ASN A 1 211 ? -8.828 -8.927 -4.404 1.00 98.56 211 ASN A CA 1
ATOM 1651 C C . ASN A 1 211 ? -9.051 -7.851 -3.341 1.00 98.56 211 ASN A C 1
ATOM 1653 O O . ASN A 1 211 ? -9.409 -8.169 -2.206 1.00 98.56 211 ASN A O 1
ATOM 1657 N N . ALA A 1 212 ? -8.959 -6.577 -3.732 1.00 97.56 212 ALA A N 1
ATOM 1658 C CA . ALA A 1 212 ? -9.251 -5.456 -2.845 1.00 97.56 212 ALA A CA 1
ATOM 1659 C C . ALA A 1 212 ? -10.695 -5.512 -2.326 1.00 97.56 212 ALA A C 1
ATOM 1661 O O . ALA A 1 212 ? -10.936 -5.363 -1.131 1.00 97.56 212 ALA A O 1
ATOM 1662 N N . ASN A 1 213 ? -11.666 -5.797 -3.197 1.00 96.38 213 ASN A N 1
ATOM 1663 C CA . ASN A 1 213 ? -13.068 -5.898 -2.808 1.00 96.38 213 ASN A CA 1
ATOM 1664 C C . ASN A 1 213 ? -13.305 -7.015 -1.778 1.00 96.38 213 ASN A C 1
ATOM 1666 O O . ASN A 1 213 ? -13.965 -6.773 -0.767 1.00 96.38 213 ASN A O 1
ATOM 1670 N N . LYS A 1 214 ? -12.755 -8.217 -2.002 1.00 97.25 214 LYS A N 1
ATOM 1671 C CA . LYS A 1 214 ? -12.833 -9.347 -1.059 1.00 97.25 214 LYS A CA 1
ATOM 1672 C C . LYS A 1 214 ? -12.159 -9.007 0.269 1.00 97.25 214 LYS A C 1
ATOM 1674 O O . LYS A 1 214 ? -12.743 -9.259 1.319 1.00 97.25 214 LYS A O 1
ATOM 1679 N N . PHE A 1 215 ? -10.960 -8.423 0.222 1.00 97.69 215 PHE A N 1
ATOM 1680 C CA . PHE A 1 215 ? -10.215 -8.018 1.411 1.00 97.69 215 PHE A CA 1
ATOM 1681 C C . PHE A 1 215 ? -11.021 -7.023 2.249 1.00 97.69 215 PHE A C 1
ATOM 1683 O O . PHE A 1 215 ? -11.253 -7.266 3.431 1.00 97.69 215 PHE A O 1
ATOM 1690 N N . ILE A 1 216 ? -11.516 -5.950 1.629 1.00 95.06 216 ILE A N 1
ATOM 1691 C CA . ILE A 1 216 ? -12.267 -4.900 2.321 1.00 95.06 216 ILE A CA 1
ATOM 1692 C C . ILE A 1 216 ? -13.562 -5.443 2.932 1.00 95.06 216 ILE A C 1
ATOM 1694 O O . ILE A 1 216 ? -13.812 -5.160 4.092 1.00 95.06 216 ILE A O 1
ATOM 1698 N N . HIS A 1 217 ? -14.338 -6.273 2.225 1.00 93.81 217 HIS A N 1
ATOM 1699 C CA . HIS A 1 217 ? -15.561 -6.874 2.790 1.00 93.81 217 HIS A CA 1
ATOM 1700 C C . HIS A 1 217 ? -15.290 -7.879 3.914 1.00 93.81 217 HIS A C 1
ATOM 1702 O O . HIS A 1 217 ? -16.161 -8.135 4.739 1.00 93.81 217 HIS A O 1
ATOM 1708 N N . ARG A 1 218 ? -14.110 -8.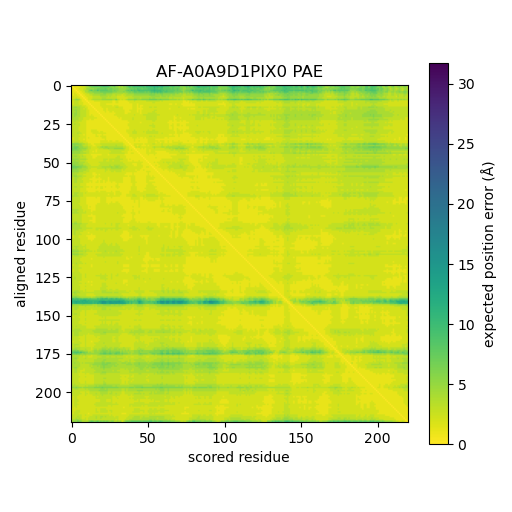508 3.927 1.00 95.94 218 ARG A N 1
ATOM 1709 C CA . ARG A 1 218 ? -13.707 -9.379 5.035 1.00 95.94 218 ARG A CA 1
ATOM 1710 C C . ARG A 1 218 ? -13.294 -8.559 6.256 1.00 95.94 218 ARG A C 1
ATOM 1712 O O . ARG A 1 218 ? -13.493 -9.018 7.375 1.00 95.94 218 ARG A O 1
ATOM 1719 N N . MET A 1 219 ? -12.687 -7.395 6.034 1.00 94.44 219 MET A N 1
ATOM 1720 C CA . MET A 1 219 ? -12.158 -6.553 7.102 1.00 94.44 219 MET A CA 1
ATOM 1721 C C . MET A 1 219 ? -13.182 -5.568 7.669 1.00 94.44 219 MET A C 1
ATOM 1723 O O . MET A 1 219 ? -13.057 -5.247 8.840 1.00 94.44 219 MET A O 1
ATOM 1727 N N . LEU A 1 220 ? -14.156 -5.072 6.899 1.00 89.94 220 LEU A N 1
ATOM 1728 C CA . LEU A 1 220 ? -15.073 -3.981 7.277 1.00 89.94 220 LEU A CA 1
ATOM 1729 C C . LEU A 1 220 ? -16.543 -4.360 7.086 1.00 89.94 220 LEU A C 1
ATOM 1731 O O . LEU A 1 220 ? -17.342 -3.973 7.969 1.00 89.94 220 LEU A O 1
#

Mean predicted aligned error: 2.6 Å

Sequence (220 aa):
AITKGKSAAFLSIEGAELVPTYEHLQKAYDAGVRMITLSWNYQNKYATGAMLDNDAVLTAEGKTFVDNLVKKNIIIDVSHLSEHGFWDVCTQTEAPFVASHSNSRSVHHHLRNLTDLQFSEIIRRGGLCGINLYSRFLSNKDESSFADALKHIEHFCSLGGEDCLALGCDFDGCDNLPKEIKSAGDMQKFAEYMLKHNYAQSIVDNIFYNNANKFIHRML

InterPro domains:
  IPR008257 Peptidase M19 [PF01244] (2-215)
  IPR008257 Peptidase M19 [PS51365] (1-220)
  IPR008257 Peptidase M19 [PTHR10443] (2-216)
  IPR032466 Metal-dependent hydrolase [SSF51556] (2-219)

Foldseek 3Di:
DVVVVDDDDADEEEACLCQVDVVSVVVCVVVGYQEYEHHACADDQAAHFLVVPLLTAGDPVNLVVLVSCVVSLRAYADQRGRNNNLVNSVVSDLAAHEPLEEFECVLPPDSRHDYLVSLLSNVVSLYAYAHEFAQNRQYPDPAAALVSSVVRVVVSVVSVCLLRAAHNHCPVNHDHGHPQDPDPVSVVVSLVVCVVVVDDNVSSCNHHDDSVVVNVVVRD

Radius of gyration: 16.84 Å; Cα contacts (8 Å, |Δi|>4): 430; chains: 1; bounding box: 43×30×48 Å

Nearest PDB structures (foldseek):
  3lu2-assembly1_A  TM=9.579E-01  e=1.718E-20  Listeria monocytogenes
  3neh-assembly2_B  TM=9.541E-01  e=1.718E-20  Listeria monocytogenes serotype 4b str. F2365
  1itq-assembly1_B  TM=9.416E-01  e=1.481E-16  Homo sapiens
  6vgo-assembly1_A  TM=9.226E-01  e=8.624E-16  Homo sapiens
  2i5g-assembly1_B  TM=9.015E-01  e=1.464E-14  Pseudomonas aeruginosa